Protein AF-A0A2J7Q4J6-F1 (afdb_monomer_lite)

Sequence (227 aa):
MPPKKKGGGGGKGGKKKSEGYVIDGVSTTEMTREQLEVFAHRLREEMEREREERNFFQLERDKLRTFWEITRQQLEENRAELRNKDREIEEAEERHQVEIKVYKQKVKHLLYEHQNNLSELKAESMVSLKMAQDDYNEQEMELLKDKRKLKYQHKEQELAHEDEIRAICMKHSEELNKVRATFEVEAREIEAKYEKRLTTQRNELNLRHRMELTEIEERKNKSRWKT

pLDDT: mean 86.32, std 19.36, range [29.38, 98.5]

Organism: NCBI:txid105785

Radius of gyration: 91.42 Å; chains: 1; bounding box: 173×63×240 Å

Structure (mmCIF, N/CA/C/O backbone):
data_AF-A0A2J7Q4J6-F1
#
_entry.id   AF-A0A2J7Q4J6-F1
#
loop_
_atom_site.group_PDB
_atom_site.id
_atom_site.type_symbol
_atom_site.label_atom_id
_atom_site.label_alt_id
_atom_site.label_comp_id
_atom_site.label_asym_id
_atom_site.label_entity_id
_atom_site.label_seq_id
_atom_site.pdbx_PDB_ins_code
_atom_site.Cartn_x
_atom_site.Cartn_y
_atom_site.Cartn_z
_atom_site.occupancy
_atom_site.B_iso_or_equiv
_atom_site.auth_seq_id
_atom_site.auth_comp_id
_atom_site.auth_asym_id
_atom_site.auth_atom_id
_atom_site.pdbx_PDB_model_num
ATOM 1 N N . MET A 1 1 ? 53.541 36.595 -79.890 1.00 45.78 1 MET A N 1
ATOM 2 C CA . MET A 1 1 ? 54.287 37.754 -80.439 1.00 45.78 1 MET A CA 1
ATOM 3 C C . MET A 1 1 ? 55.089 38.349 -79.294 1.00 45.78 1 MET A C 1
ATOM 5 O O . MET A 1 1 ? 54.478 38.703 -78.298 1.00 45.78 1 MET A O 1
ATOM 9 N N . PRO A 1 2 ? 56.424 38.282 -79.358 1.00 44.34 2 PRO A N 1
ATOM 10 C CA . PRO A 1 2 ? 57.201 39.413 -79.877 1.00 44.34 2 PRO A CA 1
ATOM 11 C C . PRO A 1 2 ? 58.091 39.009 -81.075 1.00 44.34 2 PRO A C 1
ATOM 13 O O . PRO A 1 2 ? 58.728 37.960 -81.021 1.00 44.34 2 PRO A O 1
ATOM 16 N N . PRO A 1 3 ? 58.150 39.800 -82.166 1.00 58.91 3 PRO A N 1
ATOM 17 C CA . PRO A 1 3 ? 59.091 39.578 -83.267 1.00 58.91 3 PRO A CA 1
ATOM 18 C C . PRO A 1 3 ? 60.111 40.725 -83.416 1.00 58.91 3 PRO A C 1
ATOM 20 O O . PRO A 1 3 ? 59.757 41.882 -83.197 1.00 58.91 3 PRO A O 1
ATOM 23 N N . LYS A 1 4 ? 61.335 40.419 -83.891 1.00 43.41 4 LYS A N 1
ATOM 24 C CA . LYS A 1 4 ? 62.013 41.063 -85.055 1.00 43.41 4 LYS A CA 1
ATOM 25 C C . LYS A 1 4 ? 63.548 40.913 -85.063 1.00 43.41 4 LYS A C 1
ATOM 27 O O . LYS A 1 4 ? 64.218 41.443 -84.186 1.00 43.41 4 LYS A O 1
ATOM 32 N N . LYS A 1 5 ? 64.079 40.392 -86.180 1.00 39.47 5 LYS A N 1
ATOM 33 C CA . LYS A 1 5 ? 65.065 40.993 -87.131 1.00 39.47 5 LYS A CA 1
ATOM 34 C C . LYS A 1 5 ? 65.507 39.863 -88.088 1.00 39.47 5 LYS A C 1
ATOM 36 O O . LYS A 1 5 ? 65.883 38.816 -87.594 1.00 39.47 5 LYS A O 1
ATOM 41 N N . LYS A 1 6 ? 65.293 39.863 -89.412 1.00 37.34 6 LYS A N 1
ATOM 42 C CA . LYS A 1 6 ? 65.542 40.780 -90.554 1.00 37.34 6 LYS A CA 1
ATOM 43 C C . LYS A 1 6 ? 66.916 40.547 -91.214 1.00 37.34 6 LYS A C 1
ATOM 45 O O . LYS A 1 6 ? 67.935 40.817 -90.595 1.00 37.34 6 LYS A O 1
ATOM 50 N N . GLY A 1 7 ? 66.872 40.207 -92.509 1.00 30.34 7 GLY A N 1
ATOM 51 C CA . GLY A 1 7 ? 67.969 40.283 -93.491 1.00 30.34 7 GLY A CA 1
ATOM 52 C C . GLY A 1 7 ? 68.533 38.908 -93.859 1.00 30.34 7 GLY A C 1
ATOM 53 O O . GLY A 1 7 ? 68.790 38.116 -92.972 1.00 30.34 7 GLY A O 1
ATOM 54 N N . GLY A 1 8 ? 68.739 38.529 -95.116 1.00 29.66 8 GLY A N 1
ATOM 55 C CA . GLY A 1 8 ? 68.588 39.203 -96.399 1.00 29.66 8 GLY A CA 1
ATOM 56 C C . GLY A 1 8 ? 69.326 38.385 -97.471 1.00 29.66 8 GLY A C 1
ATOM 57 O O . GLY A 1 8 ? 70.261 37.665 -97.146 1.00 29.66 8 GLY A O 1
ATOM 58 N N . GLY A 1 9 ? 68.923 38.550 -98.732 1.00 29.72 9 GLY A N 1
ATOM 59 C CA . GLY A 1 9 ? 69.808 38.410 -99.898 1.00 29.72 9 GLY A CA 1
ATOM 60 C C . GLY A 1 9 ? 69.807 37.058 -100.616 1.00 29.72 9 GLY A C 1
ATOM 61 O O . GLY A 1 9 ? 70.152 36.032 -100.049 1.00 29.72 9 GLY A O 1
ATOM 62 N N . GLY A 1 10 ? 69.412 37.094 -101.892 1.00 29.38 10 GLY A N 1
ATOM 63 C CA . GLY A 1 10 ? 69.280 35.941 -102.781 1.00 29.38 10 GLY A CA 1
ATOM 64 C C . GLY A 1 10 ? 70.553 35.496 -103.506 1.00 29.38 10 GLY A C 1
ATOM 65 O O . GLY A 1 10 ? 71.614 36.096 -103.381 1.00 29.38 10 GLY A O 1
ATOM 66 N N . GLY A 1 11 ? 70.402 34.461 -104.338 1.00 29.66 11 GLY A N 1
ATOM 67 C CA . GLY A 1 11 ? 71.444 34.000 -105.256 1.00 29.66 11 GLY A CA 1
ATOM 68 C C . GLY A 1 11 ? 71.072 32.729 -106.025 1.00 29.66 11 GLY A C 1
ATOM 69 O O . GLY A 1 11 ? 71.108 31.636 -105.484 1.00 29.66 11 GLY A O 1
ATOM 70 N N . LYS A 1 12 ? 70.706 32.930 -107.296 1.00 31.77 12 LYS A N 1
ATOM 71 C CA . LYS A 1 12 ? 70.656 32.028 -108.468 1.00 31.77 12 LYS A CA 1
ATOM 72 C C . LYS A 1 12 ? 71.281 30.615 -108.374 1.00 31.77 12 LYS A C 1
ATOM 74 O O . LYS A 1 12 ? 72.479 30.475 -108.182 1.00 31.77 12 LYS A O 1
ATOM 79 N N . GLY A 1 13 ? 70.492 29.637 -108.839 1.00 32.94 13 GLY A N 1
ATOM 80 C CA . GLY A 1 13 ? 70.820 28.798 -110.006 1.00 32.94 13 GLY A CA 1
ATOM 81 C C . GLY A 1 13 ? 71.852 27.675 -109.842 1.00 32.94 13 GLY A C 1
ATOM 82 O O . GLY A 1 13 ? 73.039 27.889 -110.051 1.00 32.94 13 GLY A O 1
ATOM 83 N N . GLY A 1 14 ? 71.367 26.443 -109.651 1.00 30.34 14 GLY A N 1
ATOM 84 C CA . GLY A 1 14 ? 72.144 25.204 -109.769 1.00 30.34 14 GLY A CA 1
ATOM 85 C C . GLY A 1 14 ? 71.264 24.037 -110.232 1.00 30.34 14 GLY A C 1
ATOM 86 O O . GLY A 1 14 ? 70.123 23.900 -109.811 1.00 30.34 14 GLY A O 1
ATOM 87 N N . LYS A 1 15 ? 71.772 23.244 -111.174 1.00 33.75 15 LYS A N 1
ATOM 88 C CA . LYS A 1 15 ? 71.065 22.282 -112.036 1.00 33.75 15 LYS A CA 1
ATOM 89 C C . LYS A 1 15 ? 70.965 20.892 -111.372 1.00 33.75 15 LYS A C 1
ATOM 91 O O . LYS A 1 15 ? 71.971 20.389 -110.891 1.00 33.75 15 LYS A O 1
ATOM 96 N N . LYS A 1 16 ? 69.760 20.298 -111.408 1.00 44.59 16 LYS A N 1
ATOM 97 C CA . LYS A 1 16 ? 69.358 18.884 -111.176 1.00 44.59 16 LYS A CA 1
ATOM 98 C C . LYS A 1 16 ? 70.413 17.897 -110.624 1.00 44.59 16 LYS A C 1
ATOM 100 O O . LYS A 1 16 ? 71.282 17.442 -111.363 1.00 44.59 16 LYS A O 1
ATOM 105 N N . LYS A 1 17 ? 70.125 17.358 -109.437 1.00 35.88 17 LYS A N 1
ATOM 106 C CA . LYS A 1 17 ? 70.089 15.906 -109.182 1.00 35.88 17 LYS A CA 1
ATOM 107 C C . LYS A 1 17 ? 68.742 15.612 -108.527 1.00 35.88 17 LYS A C 1
ATOM 109 O O . LYS A 1 17 ? 68.322 16.377 -107.667 1.00 35.88 17 LYS A O 1
ATOM 114 N N . SER A 1 18 ? 68.030 14.589 -108.990 1.00 43.44 18 SER A N 1
ATOM 115 C CA . SER A 1 18 ? 66.847 14.087 -108.293 1.00 43.44 18 SER A CA 1
ATOM 116 C C . SER A 1 18 ? 67.303 13.594 -106.923 1.00 43.44 18 SER A C 1
ATOM 118 O O . SER A 1 18 ? 67.913 12.530 -106.832 1.00 43.44 18 SER A O 1
ATOM 120 N N . GLU A 1 19 ? 67.090 14.399 -105.884 1.00 45.28 19 GLU A N 1
ATOM 121 C CA . GLU A 1 19 ? 67.168 13.918 -104.510 1.00 45.28 19 GLU A CA 1
ATOM 122 C C . GLU A 1 19 ? 66.151 12.787 -104.393 1.00 45.28 19 GLU A C 1
ATOM 124 O O . GLU A 1 19 ? 64.957 12.977 -104.628 1.00 45.28 19 GLU A O 1
ATOM 129 N N . GLY A 1 20 ? 66.657 11.582 -104.149 1.00 47.91 20 GLY A N 1
ATOM 130 C CA . GLY A 1 20 ? 65.824 10.429 -103.876 1.00 47.91 20 GLY A CA 1
ATOM 131 C C . GLY A 1 20 ? 64.874 10.744 -102.734 1.00 47.91 20 GLY A C 1
ATOM 132 O O . GLY A 1 20 ? 65.310 11.212 -101.683 1.00 47.91 20 GLY A O 1
ATOM 133 N N . TYR A 1 2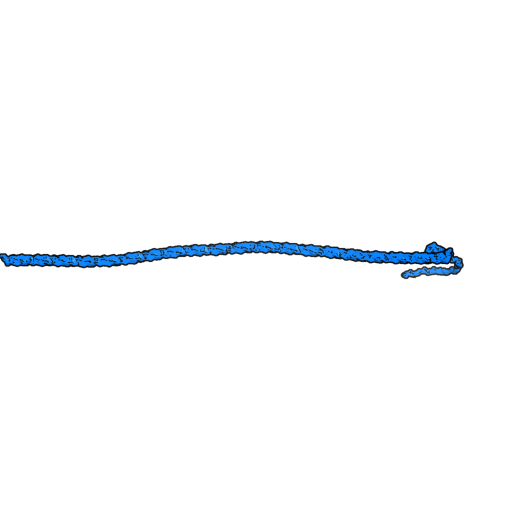1 ? 63.581 10.501 -102.931 1.00 56.22 21 TYR A N 1
ATOM 134 C CA . TYR A 1 21 ? 62.617 10.625 -101.848 1.00 56.22 21 TYR A CA 1
ATOM 135 C C . TYR A 1 21 ? 62.875 9.475 -100.871 1.00 56.22 21 TYR A C 1
ATOM 137 O O . TYR A 1 21 ? 62.572 8.320 -101.163 1.00 56.22 21 TYR A O 1
ATOM 145 N N . VAL A 1 22 ? 63.494 9.768 -99.731 1.00 60.25 22 VAL A N 1
ATOM 146 C CA . VAL A 1 22 ? 63.607 8.802 -98.637 1.00 60.25 22 VAL A CA 1
ATOM 147 C C . VAL A 1 22 ? 62.311 8.877 -97.843 1.00 60.25 22 VAL A C 1
ATOM 149 O O . VAL A 1 22 ? 62.026 9.898 -97.219 1.00 60.25 22 VAL A O 1
ATOM 152 N N . ILE A 1 23 ? 61.509 7.818 -97.904 1.00 62.31 23 ILE A N 1
ATOM 153 C CA . ILE A 1 23 ? 60.263 7.695 -97.144 1.00 62.31 23 ILE A CA 1
ATOM 154 C C . ILE A 1 23 ? 60.494 6.577 -96.131 1.00 62.31 23 ILE A C 1
ATOM 156 O O . ILE A 1 23 ? 60.860 5.471 -96.516 1.00 62.31 23 ILE A O 1
ATOM 160 N N . ASP A 1 24 ? 60.359 6.904 -94.846 1.00 60.19 24 ASP A N 1
ATOM 161 C CA . ASP A 1 24 ? 60.588 5.993 -93.715 1.00 60.19 24 ASP A CA 1
ATOM 162 C C . ASP A 1 24 ? 61.948 5.253 -93.750 1.00 60.19 24 ASP A C 1
ATOM 164 O O . ASP A 1 24 ? 62.053 4.041 -93.604 1.00 60.19 24 ASP A O 1
ATOM 168 N N . GLY A 1 25 ? 63.029 5.992 -94.032 1.00 64.25 25 GLY A N 1
ATOM 169 C CA . GLY A 1 25 ? 64.395 5.448 -94.056 1.00 64.25 25 GLY A CA 1
ATOM 170 C C . GLY A 1 25 ? 64.769 4.623 -95.299 1.00 64.25 25 GLY A C 1
ATOM 171 O O . GLY A 1 25 ? 65.927 4.221 -95.413 1.00 64.25 25 GLY A O 1
ATOM 172 N N . VAL A 1 26 ? 63.854 4.419 -96.259 1.00 65.81 26 VAL A N 1
ATOM 173 C CA . VAL A 1 26 ? 64.093 3.670 -97.511 1.00 65.81 26 VAL A CA 1
ATOM 174 C C . VAL A 1 26 ? 64.213 4.616 -98.717 1.00 65.81 26 VAL A C 1
ATOM 176 O O . VAL A 1 26 ? 63.362 5.477 -98.934 1.00 65.81 26 VAL A O 1
ATOM 179 N N . SER A 1 27 ? 65.274 4.461 -99.524 1.00 63.69 27 SER A N 1
ATOM 180 C CA . SER A 1 27 ? 65.506 5.238 -100.758 1.00 63.69 27 SER A CA 1
ATOM 181 C C . SER A 1 27 ? 64.606 4.743 -101.896 1.00 63.69 27 SER A C 1
ATOM 183 O O . SER A 1 27 ? 64.804 3.651 -102.422 1.00 63.69 27 SER A O 1
ATOM 185 N N . THR A 1 28 ? 63.634 5.555 -102.319 1.00 61.75 28 THR A N 1
ATOM 186 C CA . THR A 1 28 ? 62.680 5.191 -103.393 1.00 61.75 28 THR A CA 1
ATOM 187 C C . THR A 1 28 ? 63.249 5.327 -104.811 1.00 61.75 28 THR A C 1
ATOM 189 O O . THR A 1 28 ? 62.597 4.966 -105.787 1.00 61.75 28 THR A O 1
ATOM 192 N N . THR A 1 29 ? 64.477 5.834 -104.944 1.00 60.28 29 THR A N 1
ATOM 193 C CA . THR A 1 29 ? 65.112 6.190 -106.227 1.00 60.28 29 THR A CA 1
ATOM 194 C C . THR A 1 29 ? 65.509 4.994 -107.100 1.00 60.28 29 THR A C 1
ATOM 196 O O . THR A 1 29 ? 65.692 5.168 -108.301 1.00 60.28 29 THR A O 1
ATOM 199 N N . GLU A 1 30 ? 65.644 3.800 -106.514 1.00 59.72 30 GLU A N 1
ATOM 200 C CA . GLU A 1 30 ? 66.099 2.566 -107.188 1.00 59.72 30 GLU A CA 1
ATOM 201 C C . GLU A 1 30 ? 64.987 1.510 -107.329 1.00 59.72 30 GLU A C 1
ATOM 203 O O . GLU A 1 30 ? 65.210 0.435 -107.885 1.00 59.72 30 GLU A O 1
ATOM 208 N N . MET A 1 31 ? 63.779 1.802 -106.838 1.00 64.00 31 MET A N 1
ATOM 209 C CA . MET A 1 31 ? 62.660 0.862 -106.863 1.00 64.00 31 MET A CA 1
ATOM 210 C C . MET A 1 31 ? 61.912 0.906 -108.200 1.00 64.00 31 MET A C 1
ATOM 212 O O . MET A 1 31 ? 61.607 1.969 -108.742 1.00 64.00 31 MET A O 1
ATOM 216 N N . THR A 1 32 ? 61.568 -0.271 -108.722 1.00 73.06 32 THR A N 1
ATOM 217 C CA . THR A 1 32 ? 60.666 -0.405 -109.877 1.00 73.06 32 THR A CA 1
ATOM 218 C C . THR A 1 32 ? 59.234 -0.006 -109.503 1.00 73.06 32 THR A C 1
ATOM 220 O O . THR A 1 32 ? 58.864 -0.003 -108.329 1.00 73.06 32 THR A O 1
ATOM 223 N N . ARG A 1 33 ? 58.396 0.330 -110.493 1.00 73.56 33 ARG A N 1
ATOM 224 C CA . ARG A 1 33 ? 57.000 0.756 -110.267 1.00 73.56 33 ARG A CA 1
ATOM 225 C C . ARG A 1 33 ? 56.218 -0.216 -109.372 1.00 73.56 33 ARG A C 1
ATOM 227 O O . ARG A 1 33 ? 55.547 0.227 -108.449 1.00 73.56 33 ARG A O 1
ATOM 234 N N . GLU A 1 34 ? 56.350 -1.517 -109.613 1.00 76.12 34 GLU A N 1
ATOM 235 C CA . GLU A 1 34 ? 55.688 -2.566 -108.825 1.00 76.12 34 GLU A CA 1
ATOM 236 C C . GLU A 1 34 ? 56.199 -2.600 -107.373 1.00 76.12 34 GLU A C 1
ATOM 238 O O . GLU A 1 34 ? 55.420 -2.737 -106.435 1.00 76.12 34 GLU A O 1
ATOM 243 N N . GLN A 1 35 ? 57.502 -2.389 -107.158 1.00 76.69 35 GLN A N 1
ATOM 244 C CA . GLN A 1 35 ? 58.095 -2.314 -105.818 1.00 76.69 35 GLN A CA 1
ATOM 245 C C . GLN A 1 35 ? 57.646 -1.063 -105.048 1.00 76.69 35 GLN A C 1
ATOM 247 O O . GLN A 1 35 ? 57.432 -1.140 -103.838 1.00 76.69 35 GLN A O 1
ATOM 252 N N . LEU A 1 36 ? 57.451 0.068 -105.735 1.00 79.44 36 LEU A N 1
ATOM 253 C CA . LEU A 1 36 ? 56.874 1.279 -105.144 1.00 79.44 36 LEU A CA 1
ATOM 254 C C . LEU A 1 36 ? 55.389 1.100 -104.797 1.00 79.44 36 LEU A C 1
ATOM 256 O O . LEU A 1 36 ? 54.951 1.593 -103.760 1.00 79.44 36 LEU A O 1
ATOM 260 N N . GLU A 1 37 ? 54.622 0.383 -105.623 1.00 81.00 37 GLU A N 1
ATOM 261 C CA . GLU A 1 37 ? 53.214 0.057 -105.351 1.00 81.00 37 GLU A CA 1
ATOM 262 C C . GLU A 1 37 ? 53.078 -0.848 -104.110 1.00 81.00 37 GLU A C 1
ATOM 264 O O . GLU A 1 37 ? 52.263 -0.563 -103.229 1.00 81.00 37 GLU A O 1
ATOM 269 N N . VAL A 1 38 ? 53.934 -1.868 -103.968 1.00 83.94 38 VAL A N 1
ATOM 270 C CA . VAL A 1 38 ? 53.985 -2.734 -102.771 1.00 83.94 38 VAL A CA 1
ATOM 271 C C . VAL A 1 38 ? 54.429 -1.959 -101.526 1.00 83.94 38 VAL A C 1
ATOM 273 O O . VAL A 1 38 ? 53.827 -2.104 -100.462 1.00 83.94 38 VAL A O 1
ATOM 276 N N . PHE A 1 39 ? 55.446 -1.099 -101.639 1.00 80.75 39 PHE A N 1
ATOM 277 C CA . PHE A 1 39 ? 55.908 -0.263 -100.527 1.00 80.75 39 PHE A CA 1
ATOM 278 C C . PHE A 1 39 ? 54.830 0.735 -100.071 1.00 80.75 39 PHE A C 1
ATOM 280 O O . PHE A 1 39 ? 54.599 0.897 -98.874 1.00 80.75 39 PHE A O 1
ATOM 287 N N . ALA A 1 40 ? 54.097 1.340 -101.011 1.00 82.50 40 ALA A N 1
ATOM 288 C CA . ALA A 1 40 ? 52.965 2.211 -100.706 1.00 82.50 40 ALA A CA 1
ATOM 289 C C . ALA A 1 40 ? 51.797 1.459 -100.043 1.00 82.50 40 ALA A C 1
ATOM 291 O O . ALA A 1 40 ? 51.121 2.026 -99.182 1.00 82.50 40 ALA A O 1
ATOM 292 N N . HIS A 1 41 ? 51.555 0.198 -100.419 1.00 85.75 41 HIS A N 1
ATOM 293 C CA . HIS A 1 41 ? 50.560 -0.653 -99.762 1.00 85.75 41 HIS A CA 1
ATOM 294 C C . HIS A 1 41 ? 50.970 -0.980 -98.323 1.00 85.75 41 HIS A C 1
ATOM 296 O O . HIS A 1 41 ? 50.178 -0.789 -97.405 1.00 85.75 41 HIS A O 1
ATOM 302 N N . ARG A 1 42 ? 52.231 -1.372 -98.108 1.00 87.19 42 ARG A N 1
ATOM 303 C CA . ARG A 1 42 ? 52.778 -1.657 -96.775 1.00 87.19 42 ARG A CA 1
ATOM 304 C C . ARG A 1 42 ? 52.704 -0.446 -95.843 1.00 87.19 42 ARG A C 1
ATOM 306 O O . ARG A 1 42 ? 52.228 -0.577 -94.722 1.00 87.19 42 ARG A O 1
ATOM 313 N N . LEU A 1 43 ? 53.116 0.735 -96.311 1.00 85.50 43 LEU A N 1
ATOM 314 C CA . LEU A 1 43 ? 53.010 1.967 -95.522 1.00 85.50 43 LEU A CA 1
ATOM 315 C C . LEU A 1 43 ? 51.555 2.309 -95.188 1.00 85.50 43 LEU A C 1
ATOM 317 O O . LEU A 1 43 ? 51.270 2.828 -94.114 1.00 85.50 43 LEU A O 1
ATOM 321 N N . ARG A 1 44 ? 50.614 2.019 -96.094 1.00 88.25 44 ARG A N 1
ATOM 322 C CA . ARG A 1 44 ? 49.185 2.210 -95.830 1.00 88.25 44 ARG A CA 1
ATOM 323 C C . ARG A 1 44 ? 48.683 1.254 -94.749 1.00 88.25 44 ARG A C 1
ATOM 325 O O . ARG A 1 44 ? 47.994 1.711 -93.845 1.00 88.25 44 ARG A O 1
ATOM 332 N N . GLU A 1 45 ? 49.056 -0.020 -94.819 1.00 88.88 45 GLU A N 1
ATOM 333 C CA . GLU A 1 45 ? 48.726 -1.021 -93.796 1.00 88.88 45 GLU A CA 1
ATOM 334 C C . GLU A 1 45 ? 49.335 -0.676 -92.432 1.00 88.88 45 GLU A C 1
ATOM 336 O O . GLU A 1 45 ? 48.667 -0.804 -91.411 1.00 88.88 45 GLU A O 1
ATOM 341 N N . GLU A 1 46 ? 50.587 -0.214 -92.393 1.00 87.81 46 GLU A N 1
ATOM 342 C CA . GLU A 1 46 ? 51.242 0.235 -91.158 1.00 87.81 46 GLU A CA 1
ATOM 343 C C . GLU A 1 46 ? 50.538 1.475 -90.582 1.00 87.81 46 GLU A C 1
ATOM 345 O O . GLU A 1 46 ? 50.215 1.503 -89.396 1.00 87.81 46 GLU A O 1
ATOM 350 N N . MET A 1 47 ? 50.178 2.447 -91.425 1.00 90.25 47 MET A N 1
ATOM 351 C CA . MET A 1 47 ? 49.388 3.614 -91.017 1.00 90.25 47 MET A CA 1
ATOM 352 C C . MET A 1 47 ? 47.990 3.251 -90.499 1.00 90.25 47 MET A C 1
ATOM 354 O O . MET A 1 47 ? 47.477 3.921 -89.598 1.00 90.25 47 MET A O 1
ATOM 358 N N . GLU A 1 48 ? 47.347 2.238 -91.080 1.00 92.44 48 GLU A N 1
ATOM 359 C CA . GLU A 1 48 ? 46.032 1.749 -90.661 1.00 92.44 48 GLU A CA 1
ATOM 360 C C . GLU A 1 48 ? 46.127 0.987 -89.333 1.00 92.44 48 GLU A C 1
ATOM 362 O O . GLU A 1 48 ? 45.398 1.318 -88.398 1.00 92.44 48 GLU A O 1
ATOM 367 N N . ARG A 1 49 ? 47.127 0.111 -89.177 1.00 93.88 49 ARG A N 1
ATOM 368 C CA . ARG A 1 49 ? 47.434 -0.569 -87.909 1.00 93.88 49 ARG A CA 1
ATOM 369 C C . ARG A 1 49 ? 47.708 0.424 -86.783 1.00 93.88 49 ARG A C 1
ATOM 371 O O . ARG A 1 49 ? 47.109 0.327 -85.718 1.00 93.88 49 ARG A O 1
ATOM 378 N N . GLU A 1 50 ? 48.539 1.438 -87.015 1.00 91.56 50 GLU A N 1
ATOM 379 C CA . GLU A 1 50 ? 48.785 2.468 -86.002 1.00 91.56 50 GLU A CA 1
ATOM 380 C C . GLU A 1 50 ? 47.518 3.267 -85.647 1.00 91.56 50 GLU A C 1
ATOM 382 O O . GLU A 1 50 ? 47.375 3.760 -84.525 1.00 91.56 50 GLU A O 1
ATOM 387 N N . ARG A 1 51 ? 46.595 3.472 -86.599 1.00 92.94 51 ARG A N 1
ATOM 388 C CA . ARG A 1 51 ? 45.299 4.113 -86.312 1.00 92.94 51 ARG A CA 1
ATOM 389 C C . ARG A 1 51 ? 44.435 3.224 -85.426 1.00 92.94 51 ARG A C 1
ATOM 391 O O . ARG A 1 51 ? 43.845 3.749 -84.482 1.00 92.94 51 ARG A O 1
ATOM 398 N N . GLU A 1 52 ? 44.376 1.929 -85.709 1.00 93.31 52 GLU A N 1
ATOM 399 C CA . GLU A 1 52 ? 43.659 0.945 -84.895 1.00 93.31 52 GLU A CA 1
ATOM 400 C C . GLU A 1 52 ? 44.247 0.851 -83.485 1.00 93.31 52 GLU A C 1
ATOM 402 O O . GLU A 1 52 ? 43.503 0.933 -82.510 1.00 93.31 52 GLU A O 1
ATOM 407 N N . GLU A 1 53 ? 45.574 0.795 -83.355 1.00 92.75 53 GLU A N 1
ATOM 408 C CA . GLU A 1 53 ? 46.266 0.781 -82.063 1.00 92.75 53 GLU A CA 1
ATOM 409 C C . GLU A 1 53 ? 45.998 2.062 -81.264 1.00 92.75 53 GLU A C 1
ATOM 411 O O . GLU A 1 53 ? 45.630 1.998 -80.089 1.00 92.75 53 GLU A O 1
ATOM 416 N N . ARG A 1 54 ? 46.095 3.244 -81.891 1.00 94.12 54 ARG A N 1
ATOM 417 C CA . ARG A 1 54 ? 45.742 4.515 -81.232 1.00 94.12 54 ARG A CA 1
ATOM 418 C C . ARG A 1 54 ? 44.288 4.532 -80.763 1.00 94.12 54 ARG A C 1
ATOM 420 O O . ARG A 1 54 ? 44.022 5.001 -79.657 1.00 94.12 54 ARG A O 1
ATOM 427 N N . ASN A 1 55 ? 43.361 4.031 -81.581 1.00 94.81 55 ASN A N 1
ATOM 428 C CA . ASN A 1 55 ? 41.950 3.930 -81.213 1.00 94.81 55 ASN A CA 1
ATOM 429 C C . ASN A 1 55 ? 41.759 2.976 -80.023 1.00 94.81 55 ASN A C 1
ATOM 431 O O . ASN A 1 55 ? 41.118 3.343 -79.038 1.00 94.81 55 ASN A O 1
ATOM 435 N N . PHE A 1 56 ? 42.394 1.804 -80.064 1.00 96.25 56 PHE A N 1
ATOM 436 C CA . PHE A 1 56 ? 42.363 0.825 -78.985 1.00 96.25 56 PHE A CA 1
ATOM 437 C C . PHE A 1 56 ? 42.863 1.420 -77.662 1.00 96.25 56 PHE A C 1
ATOM 439 O O . PHE A 1 56 ? 42.145 1.389 -76.663 1.00 96.25 56 PHE A O 1
ATOM 446 N N . PHE A 1 57 ? 44.043 2.049 -77.654 1.00 94.69 57 PHE A N 1
ATOM 447 C CA . PHE A 1 57 ? 44.582 2.681 -76.445 1.00 94.69 57 PHE A CA 1
ATOM 448 C C . PHE A 1 57 ? 43.734 3.861 -75.960 1.00 94.69 57 PHE A C 1
ATOM 450 O O . PHE A 1 57 ? 43.663 4.110 -74.756 1.00 94.69 57 PHE A O 1
ATOM 457 N N . GLN A 1 58 ? 43.068 4.581 -76.866 1.00 94.94 58 GLN A N 1
ATOM 458 C CA . GLN A 1 58 ? 42.125 5.628 -76.492 1.00 94.94 58 GLN A CA 1
ATOM 459 C C . GLN A 1 58 ? 40.898 5.052 -75.775 1.00 94.94 58 GLN A C 1
ATOM 461 O O . GLN A 1 58 ? 40.549 5.546 -74.703 1.00 94.94 58 GLN A O 1
ATOM 466 N N . LEU A 1 59 ? 40.294 3.986 -76.308 1.00 96.19 59 LEU A N 1
ATOM 467 C CA . LEU A 1 59 ? 39.173 3.301 -75.661 1.00 96.19 59 LEU A CA 1
ATOM 468 C C . LEU A 1 59 ? 39.573 2.719 -74.303 1.00 96.19 59 LEU A C 1
ATOM 470 O O . LEU A 1 59 ? 38.830 2.876 -73.338 1.00 96.19 59 LEU A O 1
ATOM 474 N N . GLU A 1 60 ? 40.744 2.090 -74.196 1.00 96.88 60 GLU A N 1
ATOM 475 C CA . GLU A 1 60 ? 41.243 1.560 -72.922 1.00 96.88 60 GLU A CA 1
ATOM 476 C C . GLU A 1 60 ? 41.498 2.668 -71.894 1.00 96.88 60 GLU A C 1
ATOM 478 O O . GLU A 1 60 ? 41.096 2.546 -70.737 1.00 96.88 60 GLU A O 1
ATOM 483 N N . ARG A 1 61 ? 42.085 3.798 -72.307 1.00 96.50 61 ARG A N 1
ATOM 484 C CA . ARG A 1 61 ? 42.265 4.9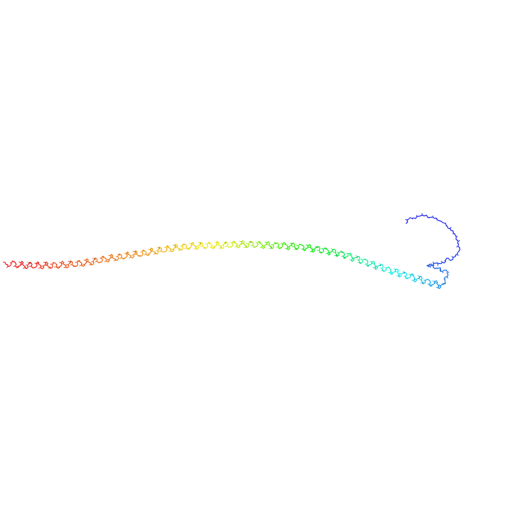61 -71.429 1.00 96.50 61 ARG A CA 1
ATOM 485 C C . ARG A 1 61 ? 40.926 5.512 -70.945 1.00 96.50 61 ARG A C 1
ATOM 487 O O . ARG A 1 61 ? 40.789 5.818 -69.762 1.00 96.50 61 ARG A O 1
ATOM 494 N N . ASP A 1 62 ? 39.953 5.650 -71.840 1.00 96.81 62 ASP A N 1
ATOM 495 C CA . ASP A 1 62 ? 38.644 6.199 -71.496 1.00 96.81 62 ASP A CA 1
ATOM 496 C C . ASP A 1 62 ? 37.877 5.226 -70.573 1.00 96.81 62 ASP A C 1
ATOM 498 O O . ASP A 1 62 ? 37.308 5.661 -69.571 1.00 96.81 62 ASP A O 1
ATOM 502 N N . LYS A 1 63 ? 37.974 3.905 -70.795 1.00 97.19 63 LYS A N 1
ATOM 503 C CA . LYS A 1 63 ? 37.473 2.876 -69.862 1.00 97.19 63 LYS A CA 1
ATOM 504 C C . LYS A 1 63 ? 38.128 2.987 -68.486 1.00 97.19 63 LYS A C 1
ATOM 506 O O . LYS A 1 63 ? 37.419 3.073 -67.485 1.00 97.19 63 LYS A O 1
ATOM 511 N N . LEU A 1 64 ? 39.460 3.030 -68.416 1.00 97.19 64 LEU A N 1
ATOM 512 C CA . LEU A 1 64 ? 40.186 3.179 -67.149 1.00 97.19 64 LEU A CA 1
ATOM 513 C C . LEU A 1 64 ? 39.769 4.450 -66.411 1.00 97.19 64 LEU A C 1
ATOM 515 O O . LEU A 1 64 ? 39.584 4.423 -65.195 1.00 97.19 64 LEU A O 1
ATOM 519 N N . ARG A 1 65 ? 39.557 5.547 -67.143 1.00 96.75 65 ARG A N 1
ATOM 520 C CA . ARG A 1 65 ? 39.050 6.790 -66.571 1.00 96.75 65 ARG A CA 1
ATOM 521 C C . ARG A 1 65 ? 37.648 6.613 -65.985 1.00 96.75 65 ARG A C 1
ATOM 523 O O . ARG A 1 65 ? 37.440 7.021 -64.847 1.00 96.75 65 ARG A O 1
ATOM 530 N N . THR A 1 66 ? 36.718 5.974 -66.699 1.00 97.44 66 THR A N 1
ATOM 531 C CA . THR A 1 66 ? 35.368 5.713 -66.163 1.00 97.44 66 THR A CA 1
ATOM 532 C C . THR A 1 66 ? 35.398 4.824 -64.920 1.00 97.44 66 THR A C 1
ATOM 534 O O . THR A 1 66 ? 34.745 5.145 -63.931 1.00 97.44 66 THR A O 1
ATOM 537 N N . PHE A 1 67 ? 36.207 3.759 -64.911 1.00 97.81 67 PHE A N 1
ATOM 538 C CA . PHE A 1 67 ? 36.375 2.917 -63.725 1.00 97.81 67 PHE A CA 1
ATOM 539 C C . PHE A 1 67 ? 36.950 3.699 -62.549 1.00 97.81 67 PHE A C 1
ATOM 541 O O . PHE A 1 67 ? 36.490 3.537 -61.419 1.00 97.81 67 PHE A O 1
ATOM 548 N N . TRP A 1 68 ? 37.932 4.564 -62.797 1.00 97.81 68 TRP A N 1
ATOM 549 C CA . TRP A 1 68 ? 38.499 5.413 -61.758 1.00 97.81 68 TRP A CA 1
ATOM 550 C C . TRP A 1 68 ? 37.469 6.399 -61.192 1.00 97.81 68 TRP A C 1
ATOM 552 O O . TRP A 1 68 ? 37.367 6.536 -59.976 1.00 97.81 68 TRP A O 1
ATOM 562 N N . GLU A 1 69 ? 36.668 7.045 -62.043 1.00 97.75 69 GLU A N 1
ATOM 563 C CA . GLU A 1 69 ? 35.609 7.965 -61.605 1.00 97.75 69 GLU A CA 1
ATOM 564 C C . GLU A 1 69 ? 34.542 7.230 -60.772 1.00 97.75 69 GLU A C 1
ATOM 566 O O . GLU A 1 69 ? 34.220 7.679 -59.671 1.00 97.75 69 GLU A O 1
ATOM 571 N N . ILE A 1 70 ? 34.079 6.056 -61.225 1.00 98.06 70 ILE A N 1
ATOM 572 C CA . ILE A 1 70 ? 33.102 5.224 -60.500 1.00 98.06 70 ILE A CA 1
ATOM 573 C C . ILE A 1 70 ? 33.658 4.770 -59.147 1.00 98.06 70 ILE A C 1
ATOM 575 O O . ILE A 1 70 ? 33.013 4.953 -58.119 1.00 98.06 70 ILE A O 1
ATOM 579 N N . THR A 1 71 ? 34.857 4.184 -59.123 1.00 97.81 71 THR A N 1
ATOM 580 C CA . THR A 1 71 ? 35.449 3.656 -57.879 1.00 97.81 71 THR A CA 1
ATOM 581 C C . THR A 1 71 ? 35.765 4.763 -56.881 1.00 97.81 71 THR A C 1
ATOM 583 O O . THR A 1 71 ? 35.600 4.574 -55.675 1.00 97.81 71 THR A O 1
ATOM 586 N N . ARG A 1 72 ? 36.163 5.946 -57.360 1.00 98.12 72 ARG A N 1
ATOM 587 C CA . ARG A 1 72 ? 36.323 7.129 -56.516 1.00 98.12 72 ARG A CA 1
ATOM 588 C C . ARG A 1 72 ? 34.990 7.576 -55.919 1.00 98.12 72 ARG A C 1
ATOM 590 O O . ARG A 1 72 ? 34.942 7.812 -54.715 1.00 98.12 72 ARG A O 1
ATOM 597 N N . GLN A 1 73 ? 33.933 7.671 -56.726 1.00 98.25 73 GLN A N 1
ATOM 598 C CA . GLN A 1 73 ? 32.603 8.040 -56.240 1.00 98.25 73 GLN A CA 1
ATOM 599 C C . GLN A 1 73 ? 32.098 7.033 -55.199 1.00 98.25 73 GLN A C 1
ATOM 601 O O . GLN A 1 73 ? 31.703 7.434 -54.110 1.00 98.25 73 GLN A O 1
ATOM 606 N N . GLN A 1 74 ? 32.214 5.732 -55.475 1.00 98.00 74 GLN A N 1
ATOM 607 C CA . GLN A 1 74 ? 31.846 4.670 -54.533 1.00 98.00 74 GLN A CA 1
ATOM 608 C C . GLN A 1 74 ? 32.627 4.764 -53.217 1.00 98.00 74 GLN A C 1
ATOM 610 O O . GLN A 1 74 ? 32.079 4.535 -52.142 1.00 98.00 74 GLN A O 1
ATOM 615 N N . LEU A 1 75 ? 33.916 5.111 -53.267 1.00 97.94 75 LEU A N 1
ATOM 616 C CA . LEU A 1 75 ? 34.710 5.327 -52.059 1.00 97.94 75 LEU A CA 1
ATOM 617 C C . LEU A 1 75 ? 34.212 6.539 -51.257 1.00 97.94 75 LEU A C 1
ATOM 619 O O . LEU A 1 75 ? 34.179 6.484 -50.028 1.00 97.94 75 LEU A O 1
ATOM 623 N N . GLU A 1 76 ? 33.857 7.633 -51.929 1.00 97.81 76 GLU A N 1
ATOM 624 C CA . GLU A 1 76 ? 33.306 8.834 -51.291 1.00 97.81 76 GLU A CA 1
ATOM 625 C C . GLU A 1 76 ? 31.925 8.556 -50.666 1.00 97.81 76 GLU A C 1
ATOM 627 O O . GLU A 1 76 ? 31.698 8.945 -49.517 1.00 97.81 76 GLU A O 1
ATOM 632 N N . GLU A 1 77 ? 31.060 7.810 -51.358 1.00 97.88 77 GLU A N 1
ATOM 633 C CA . GLU A 1 77 ? 29.753 7.344 -50.871 1.00 97.88 77 GLU A CA 1
ATOM 634 C C . GLU A 1 77 ? 29.905 6.432 -49.647 1.00 97.88 77 GLU A C 1
ATOM 636 O O . GLU A 1 77 ? 29.385 6.757 -48.582 1.00 97.88 77 GLU A O 1
ATOM 641 N N . ASN A 1 78 ? 30.723 5.378 -49.729 1.00 97.94 78 ASN A N 1
ATOM 642 C CA . ASN A 1 78 ? 30.971 4.466 -48.605 1.00 97.94 78 ASN A CA 1
ATOM 643 C C . ASN A 1 78 ? 31.544 5.195 -47.375 1.00 97.94 78 ASN A C 1
ATOM 645 O O . ASN A 1 78 ? 31.208 4.879 -46.235 1.00 97.94 78 ASN A O 1
ATOM 649 N N . ARG A 1 79 ? 32.405 6.204 -47.575 1.00 97.88 79 ARG A N 1
ATOM 650 C CA . ARG A 1 79 ? 32.921 7.044 -46.477 1.00 97.88 79 ARG A CA 1
ATOM 651 C C . ARG A 1 79 ? 31.850 7.952 -45.876 1.00 97.88 79 ARG A C 1
ATOM 653 O O . ARG A 1 79 ? 31.938 8.299 -44.697 1.00 97.88 79 ARG A O 1
ATOM 660 N N . ALA A 1 80 ? 30.891 8.417 -46.671 1.00 97.88 80 ALA A N 1
ATOM 661 C CA . ALA A 1 80 ? 29.751 9.172 -46.165 1.00 97.88 80 ALA A CA 1
ATOM 662 C C . ALA A 1 80 ? 28.801 8.259 -45.376 1.00 97.88 80 ALA A C 1
ATOM 664 O O . ALA A 1 80 ? 28.410 8.616 -44.268 1.00 97.88 80 ALA A O 1
ATOM 665 N N . GLU A 1 81 ? 28.516 7.063 -45.891 1.00 97.69 81 GLU A N 1
ATOM 666 C CA . GLU A 1 81 ? 27.709 6.052 -45.206 1.00 97.69 81 GLU A CA 1
ATOM 667 C C . GLU A 1 81 ? 28.321 5.633 -43.871 1.00 97.69 81 GLU A C 1
ATOM 669 O O . GLU A 1 81 ? 27.608 5.608 -42.872 1.00 97.69 81 GLU A O 1
ATOM 674 N N . LEU A 1 82 ? 29.635 5.388 -43.820 1.00 97.75 82 LEU A N 1
ATOM 675 C CA . LEU A 1 82 ? 30.327 5.044 -42.576 1.00 97.75 82 LEU A CA 1
ATOM 676 C C . LEU A 1 82 ? 30.133 6.131 -41.508 1.00 97.75 82 LEU A C 1
ATOM 678 O O . LEU A 1 82 ? 29.719 5.833 -40.396 1.00 97.75 82 LEU A O 1
ATOM 682 N N . ARG A 1 83 ? 30.323 7.406 -41.874 1.00 97.62 83 ARG A N 1
ATOM 683 C CA . ARG A 1 83 ? 30.114 8.538 -40.953 1.00 97.62 83 ARG A CA 1
ATOM 684 C C . ARG A 1 83 ? 28.665 8.665 -40.489 1.00 97.62 83 ARG A C 1
ATOM 686 O O . ARG A 1 83 ? 28.424 9.023 -39.341 1.00 97.62 83 ARG A O 1
ATOM 693 N N . ASN A 1 84 ? 27.703 8.386 -41.3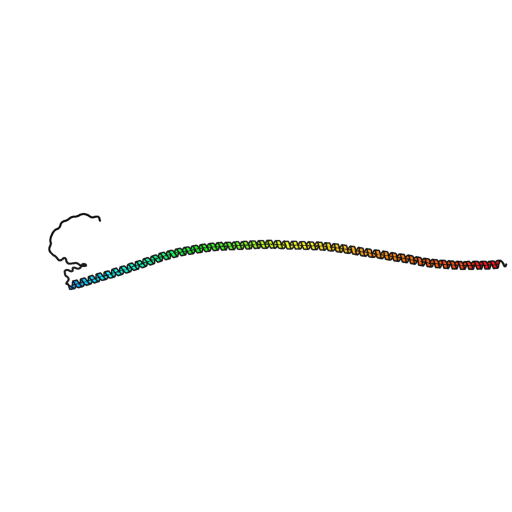67 1.00 98.00 84 ASN A N 1
ATOM 694 C CA . ASN A 1 84 ? 26.293 8.371 -40.983 1.00 98.00 84 ASN A CA 1
ATOM 695 C C . ASN A 1 84 ? 26.001 7.225 -40.010 1.00 98.00 84 ASN A C 1
ATOM 697 O O . ASN A 1 84 ? 25.276 7.430 -39.044 1.00 98.00 84 ASN A O 1
ATOM 701 N N . LYS A 1 85 ? 26.595 6.045 -40.223 1.00 98.06 85 LYS A N 1
ATOM 702 C CA . LYS A 1 85 ? 26.455 4.899 -39.317 1.00 98.06 85 LYS A CA 1
ATOM 703 C C . LYS A 1 85 ? 27.084 5.160 -37.954 1.00 98.06 85 LYS A C 1
ATOM 705 O O . LYS A 1 85 ? 26.444 4.862 -36.953 1.00 98.06 85 LYS A O 1
ATOM 710 N N . ASP A 1 86 ? 28.264 5.772 -37.909 1.00 97.50 86 ASP A N 1
ATOM 711 C CA . ASP A 1 86 ? 28.900 6.179 -36.651 1.00 97.50 86 ASP A CA 1
ATOM 712 C C . ASP A 1 86 ? 27.991 7.140 -35.870 1.00 97.50 86 ASP A C 1
ATOM 714 O O . ASP A 1 86 ? 27.734 6.939 -34.685 1.00 97.50 86 ASP A O 1
ATOM 718 N N . ARG A 1 87 ? 27.393 8.121 -36.559 1.00 98.00 87 ARG A N 1
ATOM 719 C CA . ARG A 1 87 ? 26.425 9.041 -35.951 1.00 98.00 87 ARG A CA 1
ATOM 720 C C . ARG A 1 87 ? 25.150 8.339 -35.471 1.00 98.00 87 ARG A C 1
ATOM 722 O O . ARG A 1 87 ? 24.650 8.648 -34.395 1.00 98.00 87 ARG A O 1
ATOM 729 N N . GLU A 1 88 ? 24.606 7.405 -36.249 1.00 97.44 88 GLU A N 1
ATOM 730 C CA . GLU A 1 88 ? 23.434 6.616 -35.841 1.00 97.44 88 GLU A CA 1
ATOM 731 C C . GLU A 1 88 ? 23.713 5.805 -34.566 1.00 97.44 88 GLU A C 1
ATOM 733 O O . GLU A 1 88 ? 22.824 5.683 -33.717 1.00 97.44 88 GLU A O 1
ATOM 738 N N . ILE A 1 89 ? 24.933 5.270 -34.427 1.00 97.50 89 ILE A N 1
ATOM 739 C CA . ILE A 1 89 ? 25.384 4.555 -33.227 1.00 97.50 89 ILE A CA 1
ATOM 740 C C . ILE A 1 89 ? 25.447 5.517 -32.039 1.00 97.50 89 ILE A C 1
ATOM 742 O O . ILE A 1 89 ? 24.830 5.229 -31.016 1.00 97.50 89 ILE A O 1
ATOM 746 N N . GLU A 1 90 ? 26.099 6.673 -32.186 1.00 97.44 90 GLU A N 1
ATOM 747 C CA . GLU A 1 90 ? 26.172 7.694 -31.129 1.00 97.44 90 GLU A CA 1
ATOM 748 C C . GLU A 1 90 ? 24.772 8.124 -30.659 1.00 97.44 90 GLU A C 1
ATOM 750 O O . GLU A 1 90 ? 24.470 8.101 -29.465 1.00 97.44 90 GLU A O 1
ATOM 755 N N . GLU A 1 91 ? 23.863 8.429 -31.587 1.00 97.56 91 GLU A N 1
ATOM 756 C CA . GLU A 1 91 ? 22.491 8.819 -31.249 1.00 97.56 91 GLU A CA 1
ATOM 757 C C . GLU A 1 91 ? 21.712 7.679 -30.565 1.00 97.56 91 GLU A C 1
ATOM 759 O O . GLU A 1 91 ? 20.872 7.924 -29.693 1.00 97.56 91 GLU A O 1
ATOM 764 N N . ALA A 1 92 ? 21.954 6.420 -30.945 1.00 97.75 92 ALA A N 1
ATOM 765 C CA . ALA A 1 92 ? 21.344 5.266 -30.286 1.00 97.75 92 ALA A CA 1
ATOM 766 C C . ALA A 1 92 ? 21.874 5.075 -28.859 1.00 97.75 92 ALA A C 1
ATOM 768 O O . ALA A 1 92 ? 21.084 4.804 -27.950 1.00 97.75 92 ALA A O 1
ATOM 769 N N . GLU A 1 93 ? 23.176 5.261 -28.647 1.00 97.12 93 GLU A N 1
ATOM 770 C CA . GLU A 1 93 ? 23.797 5.219 -27.325 1.00 97.12 93 GLU A CA 1
ATOM 771 C C . GLU A 1 93 ? 23.269 6.339 -26.423 1.00 97.12 93 GLU A C 1
ATOM 773 O O . GLU A 1 93 ? 22.890 6.076 -25.279 1.00 97.12 93 GLU A O 1
ATOM 778 N N . GLU A 1 94 ? 23.157 7.569 -26.931 1.00 97.56 94 GLU A N 1
ATOM 779 C CA . GLU A 1 94 ? 22.580 8.697 -26.192 1.00 97.56 94 GLU A CA 1
ATOM 780 C C . GLU A 1 94 ? 21.127 8.429 -25.784 1.00 97.56 94 GLU A C 1
ATOM 782 O O . GLU A 1 94 ? 20.765 8.609 -24.613 1.00 97.56 94 GLU A O 1
ATOM 787 N N . ARG A 1 95 ? 20.295 7.936 -26.715 1.00 98.12 95 ARG A N 1
ATOM 788 C CA . ARG A 1 95 ? 18.909 7.535 -26.416 1.00 98.12 95 ARG A CA 1
ATOM 789 C C . ARG A 1 95 ? 18.867 6.470 -25.327 1.00 98.12 95 ARG A C 1
ATOM 791 O O . ARG A 1 95 ? 18.141 6.629 -24.344 1.00 98.12 95 ARG A O 1
ATOM 798 N N . HIS A 1 96 ? 19.687 5.430 -25.452 1.00 98.12 96 HIS A N 1
ATOM 799 C CA . HIS A 1 96 ? 19.733 4.352 -24.473 1.00 98.12 96 HIS A CA 1
ATOM 800 C C . HIS A 1 96 ? 20.178 4.846 -23.085 1.00 98.12 96 HIS A C 1
ATOM 802 O O . HIS A 1 96 ? 19.601 4.468 -22.063 1.00 98.12 96 HIS A O 1
ATOM 808 N N . GLN A 1 97 ? 21.147 5.763 -23.015 1.00 98.06 97 GLN A N 1
ATOM 809 C CA . GLN A 1 97 ? 21.558 6.380 -21.751 1.00 98.06 97 GLN A CA 1
ATOM 810 C C . GLN A 1 97 ? 20.432 7.195 -21.100 1.00 98.06 97 GLN A C 1
ATOM 812 O O . GLN A 1 97 ? 20.283 7.173 -19.872 1.00 98.06 97 GLN A O 1
ATOM 817 N N . VAL A 1 98 ? 19.642 7.925 -21.892 1.00 98.38 98 VAL A N 1
ATOM 818 C CA . VAL A 1 98 ? 18.471 8.661 -21.391 1.00 98.38 98 VAL A CA 1
ATOM 819 C C . VAL A 1 98 ? 17.421 7.691 -20.853 1.00 98.38 98 VAL A C 1
ATOM 821 O O . VAL A 1 98 ? 16.941 7.884 -19.734 1.00 98.38 98 VAL A O 1
ATOM 824 N N . GLU A 1 99 ? 17.120 6.614 -21.578 1.00 97.62 99 GLU A N 1
ATOM 825 C CA . GLU A 1 99 ? 16.190 5.573 -21.127 1.00 97.62 99 GLU A CA 1
ATOM 826 C C . GLU A 1 99 ? 16.627 4.960 -19.795 1.00 97.62 99 GLU A C 1
ATOM 828 O O . GLU A 1 99 ? 15.833 4.905 -18.854 1.00 97.62 99 GLU A O 1
ATOM 833 N N . ILE A 1 100 ? 17.904 4.583 -19.657 1.00 98.31 100 ILE A N 1
ATOM 834 C CA . ILE A 1 100 ? 18.456 4.062 -18.397 1.00 98.31 100 ILE A CA 1
ATOM 835 C C . ILE A 1 100 ? 18.221 5.050 -17.248 1.00 98.31 100 ILE A C 1
ATOM 837 O O . ILE A 1 100 ? 17.821 4.645 -16.152 1.00 98.31 100 ILE A O 1
ATOM 841 N N . LYS A 1 101 ? 18.446 6.352 -17.470 1.00 98.50 101 LYS A N 1
ATOM 842 C CA . LYS A 1 101 ? 18.214 7.385 -16.445 1.00 98.50 101 LYS A CA 1
ATOM 843 C C . LYS A 1 101 ? 16.737 7.472 -16.060 1.00 98.50 101 LYS A C 1
ATOM 845 O O . LYS A 1 101 ? 16.436 7.527 -14.866 1.00 98.50 101 LYS A O 1
ATOM 850 N N . VAL A 1 102 ? 15.828 7.435 -17.035 1.00 98.44 102 VAL A N 1
ATOM 851 C CA . VAL A 1 102 ? 14.376 7.449 -16.798 1.00 98.44 102 VAL A CA 1
ATOM 852 C C . VAL A 1 102 ? 13.941 6.210 -16.017 1.00 98.44 102 VAL A C 1
ATOM 854 O O . VAL A 1 102 ? 13.266 6.342 -14.996 1.00 98.44 102 VAL A O 1
ATOM 857 N N . TYR A 1 103 ? 14.376 5.014 -16.419 1.00 98.44 103 TYR A N 1
ATOM 858 C CA . TYR A 1 103 ? 14.060 3.777 -15.703 1.00 98.44 103 TYR A CA 1
ATOM 859 C C . TYR A 1 103 ? 14.624 3.776 -14.283 1.00 98.44 103 TYR A C 1
ATOM 861 O O . TYR A 1 103 ? 13.916 3.419 -13.342 1.00 98.44 103 TYR A O 1
ATOM 869 N N . LYS A 1 104 ? 15.858 4.254 -14.089 1.00 98.31 104 LYS A N 1
ATOM 870 C CA . LYS A 1 104 ? 16.449 4.410 -12.755 1.00 98.31 104 LYS A CA 1
ATOM 871 C C . LYS A 1 104 ? 15.622 5.351 -11.882 1.00 98.31 104 LYS A C 1
ATOM 873 O O . LYS A 1 104 ? 15.409 5.057 -10.706 1.00 98.31 104 LYS A O 1
ATOM 878 N N . GLN A 1 105 ? 15.141 6.463 -12.438 1.00 98.38 105 GLN A N 1
ATOM 879 C CA . GLN A 1 105 ? 14.276 7.389 -11.713 1.00 98.38 105 GLN A CA 1
ATOM 880 C C . GLN A 1 105 ? 12.913 6.763 -11.394 1.00 98.38 105 GLN A C 1
ATOM 882 O O . GLN A 1 105 ? 12.430 6.914 -10.275 1.00 98.38 105 GLN A O 1
ATOM 887 N N . LYS A 1 106 ? 12.331 6.003 -12.327 1.00 98.50 106 LYS A N 1
ATOM 888 C CA . LYS A 1 106 ? 11.072 5.279 -12.119 1.00 98.50 106 LYS A CA 1
ATOM 889 C C . LYS A 1 106 ? 11.185 4.257 -10.989 1.00 98.50 106 LYS A C 1
ATOM 891 O O . LYS A 1 106 ? 10.317 4.212 -10.127 1.00 98.50 106 LYS A O 1
ATOM 896 N N . VAL A 1 107 ? 12.279 3.495 -10.940 1.00 98.50 107 VAL A N 1
ATOM 897 C CA . VAL A 1 107 ? 12.547 2.553 -9.840 1.00 98.50 107 VAL A CA 1
ATOM 898 C C . VAL A 1 107 ? 12.683 3.289 -8.508 1.00 98.50 107 VAL A C 1
ATOM 900 O O . VAL A 1 107 ? 12.064 2.884 -7.529 1.00 98.50 107 VAL A O 1
ATOM 903 N N . LYS A 1 108 ? 13.439 4.395 -8.457 1.00 98.50 108 LYS A N 1
ATOM 904 C CA . LYS A 1 108 ? 13.556 5.209 -7.233 1.00 98.50 108 LYS A CA 1
ATOM 905 C C . LYS A 1 108 ? 12.203 5.725 -6.749 1.00 98.50 108 LYS A C 1
ATOM 907 O O . LYS A 1 108 ? 11.931 5.663 -5.556 1.00 98.50 108 LYS A O 1
ATOM 912 N N . HIS A 1 109 ? 11.380 6.229 -7.665 1.00 98.31 109 HIS A N 1
ATOM 913 C CA . HIS A 1 109 ? 10.054 6.740 -7.345 1.00 98.31 109 HIS A CA 1
ATOM 914 C C . HIS A 1 109 ? 9.140 5.635 -6.809 1.00 98.31 109 HIS A C 1
ATOM 916 O O . HIS A 1 109 ? 8.588 5.806 -5.731 1.00 98.31 109 HIS A O 1
ATOM 922 N N . LEU A 1 110 ? 9.084 4.476 -7.475 1.00 98.50 110 LEU A N 1
ATOM 923 C CA . LEU A 1 110 ? 8.304 3.326 -7.009 1.00 98.50 110 LEU A CA 1
ATOM 924 C C . LEU A 1 110 ? 8.739 2.856 -5.616 1.00 98.50 110 LEU A C 1
ATOM 926 O O . LEU A 1 110 ? 7.900 2.584 -4.765 1.00 98.50 110 LEU A O 1
ATOM 930 N N . LEU A 1 111 ? 10.048 2.781 -5.352 1.00 98.19 111 LEU A N 1
ATOM 931 C CA . LEU A 1 111 ? 10.556 2.412 -4.027 1.00 98.19 111 LEU A CA 1
ATOM 932 C C . LEU A 1 111 ? 10.148 3.428 -2.954 1.00 98.19 111 LEU A C 1
ATOM 934 O O . LEU A 1 111 ? 9.753 3.032 -1.859 1.00 98.19 111 LEU A O 1
ATOM 938 N N . TYR A 1 112 ? 10.224 4.721 -3.275 1.00 98.50 112 TYR A N 1
ATOM 939 C CA . TYR A 1 112 ? 9.796 5.787 -2.376 1.00 98.50 112 TYR A CA 1
ATOM 940 C C . TYR A 1 112 ? 8.290 5.723 -2.096 1.00 98.50 112 TYR A C 1
ATOM 942 O O . TYR A 1 112 ? 7.895 5.762 -0.935 1.00 98.50 112 TYR A O 1
ATOM 950 N N . GLU A 1 113 ? 7.457 5.555 -3.127 1.00 98.38 113 GLU A N 1
ATOM 951 C CA . GLU A 1 113 ? 6.007 5.398 -2.974 1.00 98.38 113 GLU A CA 1
ATOM 952 C C . GLU A 1 113 ? 5.661 4.172 -2.131 1.00 98.38 113 GLU A C 1
ATOM 954 O O . GLU A 1 113 ? 4.886 4.276 -1.187 1.00 98.38 113 GLU A O 1
ATOM 959 N N . HIS A 1 114 ? 6.280 3.019 -2.399 1.00 98.25 114 HIS A N 1
ATOM 960 C CA . HIS A 1 114 ? 6.064 1.821 -1.591 1.00 98.25 114 HIS A CA 1
ATOM 961 C C . HIS A 1 114 ? 6.442 2.033 -0.123 1.00 98.25 114 HIS A C 1
ATOM 963 O O . HIS A 1 114 ? 5.704 1.607 0.766 1.00 98.25 114 HIS A O 1
ATOM 969 N N . GLN A 1 115 ? 7.569 2.694 0.146 1.00 98.25 115 GLN A N 1
ATOM 970 C CA . GLN A 1 115 ? 7.985 3.002 1.511 1.00 98.25 115 GLN A CA 1
ATOM 971 C C . GLN A 1 115 ? 7.026 3.986 2.194 1.00 98.25 115 GLN A C 1
ATOM 973 O O . GLN A 1 115 ? 6.713 3.803 3.375 1.00 98.25 115 GLN A O 1
ATOM 978 N N . ASN A 1 116 ? 6.555 5.002 1.469 1.00 98.25 116 ASN A N 1
ATOM 979 C CA . ASN A 1 116 ? 5.606 5.978 1.987 1.00 98.25 116 ASN A CA 1
ATOM 980 C C . ASN A 1 116 ? 4.261 5.315 2.306 1.00 98.25 116 ASN A C 1
ATOM 982 O O . ASN A 1 116 ? 3.827 5.358 3.453 1.00 98.25 116 ASN A O 1
ATOM 986 N N . ASN A 1 117 ? 3.693 4.572 1.354 1.00 98.25 117 ASN A N 1
ATOM 987 C CA . ASN A 1 117 ? 2.438 3.838 1.526 1.00 98.25 117 ASN A CA 1
ATOM 988 C C . ASN A 1 117 ? 2.513 2.852 2.700 1.00 98.25 117 ASN A C 1
ATOM 990 O O . ASN A 1 117 ? 1.573 2.723 3.476 1.00 98.25 117 ASN A O 1
ATOM 994 N N . LEU A 1 118 ? 3.642 2.155 2.868 1.00 98.12 118 LEU A N 1
ATOM 995 C CA . LEU A 1 118 ? 3.836 1.238 3.993 1.00 98.12 118 LEU A CA 1
ATOM 996 C C . LEU A 1 118 ? 3.933 1.973 5.337 1.00 98.12 118 LEU A C 1
ATOM 998 O O . LEU A 1 118 ? 3.519 1.434 6.363 1.00 98.12 118 LEU A O 1
ATOM 1002 N N . SER A 1 119 ? 4.487 3.184 5.348 1.00 97.75 119 SER A N 1
ATOM 1003 C CA . SER A 1 119 ? 4.566 4.023 6.549 1.00 97.75 119 SER A CA 1
ATOM 1004 C C . SER A 1 119 ? 3.196 4.594 6.918 1.00 97.75 119 SER A C 1
ATOM 1006 O O . SER A 1 119 ? 2.812 4.528 8.085 1.00 97.75 119 SER A O 1
ATOM 1008 N N . GLU A 1 120 ? 2.440 5.071 5.928 1.00 98.12 120 GLU A N 1
ATOM 1009 C CA . GLU A 1 120 ? 1.062 5.549 6.080 1.00 98.12 120 GLU A CA 1
ATOM 1010 C C . GLU A 1 120 ? 0.144 4.432 6.580 1.00 98.12 120 GLU A C 1
ATOM 1012 O O . GLU A 1 120 ? -0.465 4.579 7.635 1.00 98.12 120 GLU A O 1
ATOM 1017 N N . LEU A 1 121 ? 0.151 3.263 5.930 1.00 98.25 121 LEU A N 1
ATOM 1018 C CA . LEU A 1 121 ? -0.665 2.116 6.338 1.00 98.25 121 LEU A CA 1
ATOM 1019 C C . LEU A 1 121 ? -0.366 1.674 7.780 1.00 98.25 121 LEU A C 1
ATOM 1021 O O . LEU A 1 121 ? -1.271 1.319 8.535 1.00 98.25 121 LEU A O 1
ATOM 1025 N N . LYS A 1 122 ? 0.908 1.703 8.194 1.00 98.12 122 LYS A N 1
ATOM 1026 C CA . LYS A 1 122 ? 1.291 1.410 9.584 1.00 98.12 122 LYS A CA 1
ATOM 1027 C C . LYS A 1 122 ? 0.750 2.455 10.554 1.00 98.12 122 LYS A C 1
ATOM 1029 O O . LYS A 1 122 ? 0.276 2.083 11.625 1.00 98.12 122 LYS A O 1
ATOM 1034 N N . ALA A 1 123 ? 0.834 3.738 10.205 1.00 97.94 123 ALA A N 1
ATOM 1035 C CA . ALA A 1 123 ? 0.304 4.815 11.033 1.00 97.94 123 ALA A CA 1
ATOM 1036 C C . ALA A 1 123 ? -1.223 4.711 11.169 1.00 97.94 123 ALA A C 1
ATOM 1038 O O . ALA A 1 123 ? -1.733 4.717 12.289 1.00 97.94 123 ALA A O 1
ATOM 1039 N N . GLU A 1 124 ? -1.934 4.521 10.058 1.00 97.81 124 GLU A N 1
ATOM 1040 C CA . GLU A 1 124 ? -3.386 4.320 10.029 1.00 97.81 124 GLU A CA 1
ATOM 1041 C C . GLU A 1 124 ? -3.808 3.099 10.850 1.00 97.81 124 GLU A C 1
ATOM 1043 O O . GLU A 1 124 ? -4.719 3.187 11.672 1.00 97.81 124 GLU A O 1
ATOM 1048 N N . SER A 1 125 ? -3.103 1.974 10.699 1.00 97.88 125 SER A N 1
ATOM 1049 C CA . SER A 1 125 ? -3.368 0.758 11.471 1.00 97.88 125 SER A CA 1
ATOM 1050 C C . SER A 1 125 ? -3.176 0.971 12.975 1.00 97.88 125 SER A C 1
ATOM 1052 O O . SER A 1 125 ? -4.015 0.530 13.759 1.00 97.88 125 SER A O 1
ATOM 1054 N N . MET A 1 126 ? -2.122 1.681 13.396 1.00 97.62 126 MET A N 1
ATOM 1055 C CA . MET A 1 126 ? -1.902 2.001 14.812 1.00 97.62 126 MET A CA 1
ATOM 1056 C C . MET A 1 126 ? -2.989 2.919 15.378 1.00 97.62 126 MET A C 1
ATOM 1058 O O . MET A 1 126 ? -3.443 2.701 16.501 1.00 97.62 126 MET A O 1
ATOM 1062 N N . VAL A 1 127 ? -3.419 3.929 14.615 1.00 98.12 127 VAL A N 1
ATOM 1063 C CA . VAL A 1 127 ? -4.509 4.828 15.026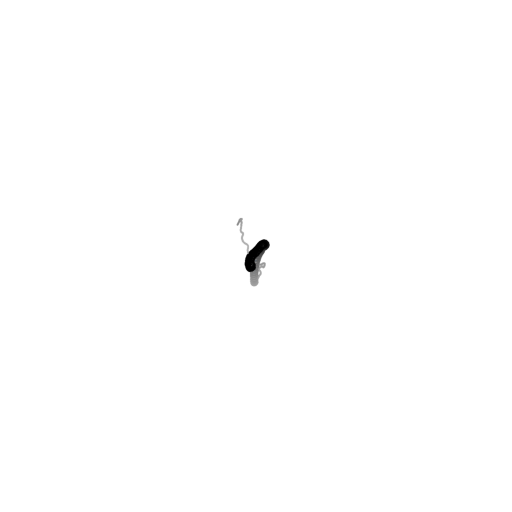 1.00 98.12 127 VAL A CA 1
ATOM 1064 C C . VAL A 1 127 ? -5.819 4.055 15.146 1.00 98.12 127 VAL A C 1
ATOM 1066 O O . VAL A 1 127 ? -6.483 4.156 16.173 1.00 98.12 127 VAL A O 1
ATOM 1069 N N . SER A 1 128 ? -6.154 3.231 14.153 1.00 98.25 128 SER A N 1
ATOM 1070 C CA . SER A 1 128 ? -7.362 2.402 14.168 1.00 98.25 128 SER A CA 1
ATOM 1071 C C . SER A 1 128 ? -7.377 1.424 15.347 1.00 98.25 128 SER A C 1
ATOM 1073 O O . SER A 1 128 ? -8.387 1.325 16.042 1.00 98.25 128 SER A O 1
ATOM 1075 N N . LEU A 1 129 ? -6.249 0.762 15.632 1.00 98.19 129 LEU A N 1
ATOM 1076 C CA . LEU A 1 129 ? -6.120 -0.128 16.787 1.00 98.19 129 LEU A CA 1
ATOM 1077 C C . LEU A 1 129 ? -6.331 0.629 18.104 1.00 98.19 129 LEU A C 1
ATOM 1079 O O . LEU A 1 129 ? -7.016 0.138 18.997 1.00 98.19 129 LEU A O 1
ATOM 1083 N N . LYS A 1 130 ? -5.751 1.829 18.222 1.00 98.12 130 LYS A N 1
ATOM 1084 C CA . LYS A 1 130 ? -5.903 2.661 19.415 1.00 98.12 130 LYS A CA 1
ATOM 1085 C C . LYS A 1 130 ? -7.348 3.114 19.611 1.00 98.12 130 LYS A C 1
ATOM 1087 O O . LYS A 1 130 ? -7.849 2.994 20.719 1.00 98.12 130 LYS A O 1
ATOM 1092 N N . MET A 1 131 ? -8.019 3.559 18.548 1.00 98.00 131 MET A N 1
ATOM 1093 C CA . MET A 1 131 ? -9.438 3.923 18.606 1.00 98.00 131 MET A CA 1
ATOM 1094 C C . MET A 1 131 ? -10.297 2.739 19.059 1.00 98.00 131 MET A C 1
ATOM 1096 O O . MET A 1 131 ? -11.070 2.878 19.994 1.00 98.00 131 MET A O 1
ATOM 1100 N N . ALA A 1 132 ? -10.092 1.551 18.481 1.00 98.12 132 ALA A N 1
ATOM 1101 C CA . ALA A 1 132 ? -10.827 0.354 18.889 1.00 98.12 132 ALA A CA 1
ATOM 1102 C C . ALA A 1 132 ? -10.572 -0.028 20.360 1.00 98.12 132 ALA A C 1
ATOM 1104 O O . ALA A 1 132 ? -11.484 -0.480 21.052 1.00 98.12 132 ALA A O 1
ATOM 1105 N N . GLN A 1 133 ? -9.340 0.154 20.848 1.00 98.12 133 GLN A N 1
ATOM 1106 C CA . GLN A 1 133 ? -9.006 -0.075 22.253 1.00 98.12 133 GLN A CA 1
ATOM 1107 C C . GLN A 1 133 ? -9.671 0.954 23.176 1.00 98.12 133 GLN A C 1
ATOM 1109 O O . GLN A 1 133 ? -10.171 0.578 24.235 1.00 98.12 133 GLN A O 1
ATOM 1114 N N . ASP A 1 134 ? -9.664 2.232 22.797 1.00 98.25 134 ASP A N 1
ATOM 1115 C CA . ASP A 1 134 ? -10.285 3.310 23.566 1.00 98.25 134 ASP A CA 1
ATOM 1116 C C . ASP A 1 134 ? -11.813 3.114 23.632 1.00 98.25 134 ASP A C 1
ATOM 1118 O O . ASP A 1 134 ? -12.375 3.158 24.727 1.00 98.25 134 ASP A O 1
ATOM 1122 N N . ASP A 1 135 ? -12.454 2.757 22.513 1.00 98.31 135 ASP A N 1
ATOM 1123 C CA . ASP A 1 135 ? -13.884 2.421 22.442 1.00 98.31 135 ASP A CA 1
ATOM 1124 C C . ASP A 1 135 ? -14.231 1.220 23.340 1.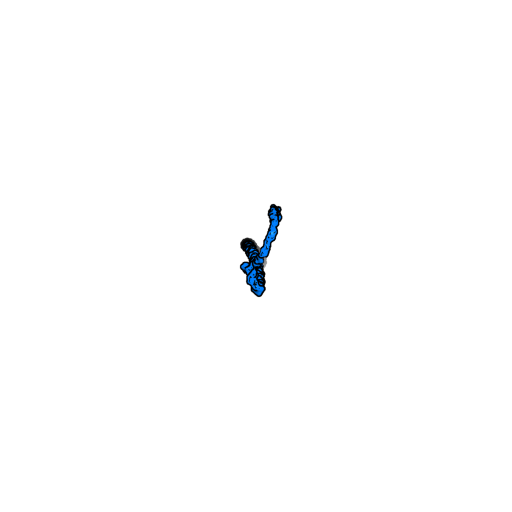00 98.31 135 ASP A C 1
ATOM 1126 O O . ASP A 1 135 ? -15.220 1.239 24.077 1.00 98.31 135 ASP A O 1
ATOM 1130 N N . TYR A 1 136 ? -13.408 0.164 23.314 1.00 98.06 136 TYR A N 1
ATOM 1131 C CA . TYR A 1 136 ? -13.593 -1.001 24.183 1.00 98.06 136 TYR A CA 1
ATOM 1132 C C . TYR A 1 136 ? -13.477 -0.622 25.665 1.00 98.06 136 TYR A C 1
ATOM 1134 O O . TYR A 1 136 ? -14.301 -1.037 26.481 1.00 98.06 136 TYR A O 1
ATOM 1142 N N . ASN A 1 137 ? -12.475 0.187 26.016 1.00 98.25 137 ASN A N 1
ATOM 1143 C CA . ASN A 1 137 ? -12.277 0.650 27.387 1.00 98.25 137 ASN A CA 1
ATOM 1144 C C . ASN A 1 137 ? -13.461 1.508 27.863 1.00 98.25 137 ASN A C 1
ATOM 1146 O O . ASN A 1 137 ? -13.879 1.396 29.016 1.00 98.25 137 ASN A O 1
ATOM 1150 N N . GLU A 1 138 ? -14.012 2.361 26.996 1.00 98.44 138 GLU A N 1
ATOM 1151 C CA . GLU A 1 138 ? -15.193 3.168 27.306 1.00 98.44 138 GLU A CA 1
ATOM 1152 C C . GLU A 1 138 ? -16.411 2.279 27.585 1.00 98.44 138 GLU A C 1
ATOM 1154 O O . GLU A 1 138 ? -17.027 2.406 28.648 1.00 98.44 138 GLU A O 1
ATOM 1159 N N . GLN A 1 139 ? -16.681 1.305 26.710 1.00 98.19 139 GLN A N 1
ATOM 1160 C CA . GLN A 1 139 ? -17.758 0.328 26.903 1.00 98.19 139 GLN A CA 1
ATOM 1161 C C . GLN A 1 139 ? -17.582 -0.480 28.196 1.00 98.19 139 GLN A C 1
ATOM 1163 O O . GLN A 1 139 ? -18.537 -0.671 28.952 1.00 98.19 139 GLN A O 1
ATOM 1168 N N . GLU A 1 140 ? -16.364 -0.933 28.504 1.00 98.12 140 GLU A N 1
ATOM 1169 C CA . GLU A 1 140 ? -16.080 -1.647 29.751 1.00 98.12 140 GLU A CA 1
ATOM 1170 C C . GLU A 1 140 ? -16.379 -0.770 30.978 1.00 98.12 140 GLU A C 1
ATOM 1172 O O . GLU A 1 140 ? -17.003 -1.220 31.947 1.00 98.12 140 GLU A O 1
ATOM 1177 N N . MET A 1 141 ? -15.988 0.504 30.936 1.00 98.19 141 MET A N 1
ATOM 1178 C CA . MET A 1 141 ? -16.239 1.450 32.020 1.00 98.19 141 MET A CA 1
ATOM 1179 C C . MET A 1 141 ? -17.730 1.744 32.207 1.00 98.19 141 MET A C 1
ATOM 1181 O O . MET A 1 141 ? -18.182 1.867 33.352 1.00 98.19 141 MET A O 1
ATOM 1185 N N . GLU A 1 142 ? -18.504 1.834 31.126 1.00 98.38 142 GLU A N 1
ATOM 1186 C CA . GLU A 1 142 ? -19.965 1.946 31.181 1.00 98.38 142 GLU A CA 1
ATOM 1187 C C . GLU A 1 142 ? -20.599 0.706 31.813 1.00 98.38 142 GLU A C 1
ATOM 1189 O O . GLU A 1 142 ? -21.327 0.826 32.803 1.00 98.38 142 GLU A O 1
ATOM 1194 N N . LEU A 1 143 ? -20.226 -0.492 31.357 1.00 98.31 143 LEU A N 1
ATOM 1195 C CA . LEU A 1 143 ? -20.718 -1.751 31.921 1.00 98.31 143 LEU A CA 1
ATOM 1196 C C . LEU A 1 143 ? -20.396 -1.883 33.416 1.00 98.31 143 LEU A C 1
ATOM 1198 O O . LEU A 1 143 ? -21.218 -2.362 34.204 1.00 98.31 143 LEU A O 1
ATOM 1202 N N . LEU A 1 144 ? -19.215 -1.434 33.851 1.00 98.25 144 LEU A N 1
ATOM 1203 C CA . LEU A 1 144 ? -18.847 -1.419 35.267 1.00 98.25 144 LEU A CA 1
ATOM 1204 C C . LEU A 1 144 ? -19.692 -0.433 36.083 1.00 98.25 144 LEU A C 1
ATOM 1206 O O . LEU A 1 144 ? -20.055 -0.752 37.223 1.00 98.25 144 LEU A O 1
ATOM 1210 N N . LYS A 1 145 ? -20.013 0.746 35.536 1.00 98.38 145 LYS A N 1
ATOM 1211 C CA . LYS A 1 145 ? -20.919 1.715 36.177 1.00 98.38 145 LYS A CA 1
ATOM 1212 C C . LYS A 1 145 ? -22.327 1.139 36.294 1.00 98.38 145 LYS A C 1
ATOM 1214 O O . LYS A 1 145 ? -22.885 1.153 37.394 1.00 98.38 145 LYS A O 1
ATOM 1219 N N . ASP A 1 146 ? -22.852 0.559 35.222 1.00 98.25 146 ASP A N 1
ATOM 1220 C CA . ASP A 1 146 ? -24.182 -0.050 35.198 1.00 98.25 146 ASP A CA 1
ATOM 1221 C C . ASP A 1 146 ? -24.282 -1.219 36.170 1.00 98.25 146 ASP A C 1
ATOM 1223 O O . ASP A 1 146 ? -25.213 -1.285 36.972 1.00 98.25 146 ASP A O 1
ATOM 1227 N N . LYS A 1 147 ? -23.263 -2.083 36.219 1.00 98.31 147 LYS A N 1
ATOM 1228 C CA . LYS A 1 147 ? -23.174 -3.163 37.210 1.00 98.31 147 LYS A CA 1
ATOM 1229 C C . LYS A 1 147 ? -23.240 -2.637 38.646 1.00 98.31 147 LYS A C 1
ATOM 1231 O O . LYS A 1 147 ? -23.891 -3.251 39.493 1.00 98.31 147 LYS A O 1
ATOM 1236 N N . ARG A 1 148 ? -22.552 -1.532 38.958 1.00 98.19 148 ARG A N 1
ATOM 1237 C CA . ARG A 1 148 ? -22.598 -0.916 40.300 1.00 98.19 148 ARG A CA 1
ATOM 1238 C C . ARG A 1 148 ? -23.974 -0.325 40.592 1.00 98.19 148 ARG A C 1
ATOM 1240 O O . ARG A 1 148 ? -24.499 -0.553 41.679 1.00 98.19 148 ARG A O 1
ATOM 1247 N N . LYS A 1 149 ? -24.563 0.381 39.625 1.00 98.44 149 LYS A N 1
ATOM 1248 C CA . LYS A 1 149 ? -25.908 0.956 39.732 1.00 98.44 149 LYS A CA 1
ATOM 1249 C C . LYS A 1 149 ? -26.956 -0.127 39.979 1.00 98.44 149 LYS A C 1
ATOM 1251 O O . LYS A 1 149 ? -27.752 0.005 40.902 1.00 98.44 149 LYS A O 1
ATOM 1256 N N . LEU A 1 150 ? -26.899 -1.223 39.227 1.00 98.19 150 LEU A N 1
ATOM 1257 C CA . LEU A 1 150 ? -27.833 -2.337 39.355 1.00 98.19 150 LEU A CA 1
ATOM 1258 C C . LEU A 1 150 ? -27.710 -3.027 40.720 1.00 98.19 150 LEU A C 1
ATOM 1260 O O . LEU A 1 150 ? -28.716 -3.349 41.341 1.00 98.19 150 LEU A O 1
ATOM 1264 N N . LYS A 1 151 ? -26.484 -3.186 41.241 1.00 98.25 151 LYS A N 1
ATOM 1265 C CA . LYS A 1 151 ? -26.262 -3.691 42.607 1.00 98.25 151 LYS A CA 1
ATOM 1266 C C . LYS A 1 151 ? -26.867 -2.783 43.676 1.00 98.25 151 LYS A C 1
ATOM 1268 O O . LYS A 1 151 ? -27.442 -3.289 44.633 1.00 98.25 151 LYS A O 1
ATOM 1273 N N . TYR A 1 152 ? -26.721 -1.467 43.525 1.00 98.25 152 TYR A N 1
ATOM 1274 C CA . TYR A 1 152 ? -27.316 -0.507 44.452 1.00 98.25 152 TYR A CA 1
ATOM 1275 C C . TYR A 1 152 ? -28.846 -0.579 44.418 1.00 98.25 152 TYR A C 1
ATOM 1277 O O . TYR A 1 152 ? -29.462 -0.751 45.464 1.00 98.25 152 TYR A O 1
ATOM 1285 N N . GLN A 1 153 ? -29.439 -0.552 43.221 1.00 98.06 153 GLN A N 1
ATOM 1286 C CA . GLN A 1 153 ? -30.888 -0.675 43.032 1.00 98.06 153 GLN A CA 1
ATOM 1287 C C . GLN A 1 153 ? -31.433 -1.981 43.613 1.00 98.06 153 GLN A C 1
ATOM 1289 O O . GLN A 1 153 ? -32.462 -1.978 44.278 1.00 98.06 153 GLN A O 1
ATOM 1294 N N . HIS A 1 154 ? -30.723 -3.092 43.412 1.00 98.00 154 HIS A N 1
ATOM 1295 C CA . HIS A 1 154 ? -31.111 -4.367 44.000 1.00 98.00 154 HIS A CA 1
ATOM 1296 C C . HIS A 1 154 ? -31.089 -4.312 45.530 1.00 98.00 154 HIS A C 1
ATOM 1298 O O . HIS A 1 154 ? -32.027 -4.772 46.172 1.00 98.00 154 HIS A O 1
ATOM 1304 N N . LYS A 1 155 ? -30.059 -3.691 46.124 1.00 98.12 155 LYS A N 1
ATOM 1305 C CA . LYS A 1 155 ? -29.976 -3.567 47.582 1.00 98.12 155 LYS A CA 1
ATOM 1306 C C . LYS A 1 155 ? -31.067 -2.666 48.161 1.00 98.12 155 LYS A C 1
ATOM 1308 O O . LYS A 1 155 ? -31.590 -2.949 49.234 1.00 98.12 155 LYS A O 1
ATOM 1313 N N . GLU A 1 156 ? -31.404 -1.592 47.459 1.00 97.81 156 GLU A N 1
ATOM 1314 C CA . GLU A 1 156 ? -32.504 -0.698 47.818 1.00 97.81 156 GLU A CA 1
ATOM 1315 C C . GLU A 1 156 ? -33.853 -1.430 47.772 1.00 97.81 156 GLU A C 1
ATOM 1317 O O . GLU A 1 156 ? -34.633 -1.330 48.716 1.00 97.81 156 GLU A O 1
ATOM 1322 N N . GLN A 1 157 ? -34.087 -2.240 46.733 1.00 97.81 157 GLN A N 1
ATOM 1323 C CA . GLN A 1 157 ? -35.273 -3.095 46.633 1.00 97.81 157 GLN A CA 1
ATOM 1324 C C . GLN A 1 157 ? -35.346 -4.125 47.767 1.00 97.81 157 GLN A C 1
ATOM 1326 O O . GLN A 1 157 ? -36.404 -4.278 48.369 1.00 97.81 157 GLN A O 1
ATOM 1331 N N . GLU A 1 158 ? -34.240 -4.799 48.104 1.00 97.94 158 GLU A N 1
ATOM 1332 C CA . GLU A 1 158 ? -34.198 -5.728 49.246 1.00 97.94 158 GLU A CA 1
ATOM 1333 C C . GLU A 1 158 ? -34.620 -5.045 50.554 1.00 97.94 158 GLU A C 1
ATOM 1335 O O . GLU A 1 158 ? -35.449 -5.579 51.287 1.00 97.94 158 GLU A O 1
ATOM 1340 N N . LEU A 1 159 ? -34.076 -3.856 50.836 1.00 98.06 159 LEU A N 1
ATOM 1341 C CA . LEU A 1 159 ? -34.402 -3.101 52.049 1.00 98.06 159 LEU A CA 1
ATOM 1342 C C . LEU A 1 159 ? -35.865 -2.643 52.062 1.00 98.06 159 LEU A C 1
ATOM 1344 O O . LEU A 1 159 ? -36.530 -2.771 53.088 1.00 98.06 159 LEU A O 1
ATOM 1348 N N . ALA A 1 160 ? -36.381 -2.166 50.926 1.00 98.12 160 ALA A N 1
ATOM 1349 C CA . ALA A 1 160 ? -37.785 -1.788 50.795 1.00 98.12 160 ALA A CA 1
ATOM 1350 C C . ALA A 1 160 ? -38.719 -2.980 51.061 1.00 98.12 160 ALA A C 1
ATOM 1352 O O . ALA A 1 160 ? -39.694 -2.846 51.799 1.00 98.12 160 ALA A O 1
ATOM 1353 N N . HIS A 1 161 ? -38.391 -4.163 50.535 1.00 97.62 161 HIS A N 1
ATOM 1354 C CA . HIS A 1 161 ? -39.158 -5.380 50.795 1.00 97.62 161 HIS A CA 1
ATOM 1355 C C . HIS A 1 161 ? -39.068 -5.837 52.258 1.00 97.62 161 HIS A C 1
ATOM 1357 O O . HIS A 1 161 ? -40.073 -6.265 52.827 1.00 97.62 161 HIS A O 1
ATOM 1363 N N . GLU A 1 162 ? -37.904 -5.721 52.905 1.00 97.75 162 GLU A N 1
ATOM 1364 C CA . GLU A 1 162 ? -37.784 -5.979 54.347 1.00 97.75 162 GLU A CA 1
ATOM 1365 C C . GLU A 1 162 ? -38.676 -5.038 55.172 1.00 97.75 162 GLU A C 1
ATOM 1367 O O . GLU A 1 162 ? -39.331 -5.481 56.121 1.00 97.75 162 GLU A O 1
ATOM 1372 N N . ASP A 1 163 ? -38.738 -3.755 54.810 1.00 97.75 163 ASP A N 1
ATOM 1373 C CA . ASP A 1 163 ? -39.607 -2.772 55.461 1.00 97.75 163 ASP A CA 1
ATOM 1374 C C . ASP A 1 163 ? -41.094 -3.060 55.235 1.00 97.75 163 ASP A C 1
ATOM 1376 O O . ASP A 1 163 ? -41.885 -2.976 56.179 1.00 97.75 163 ASP A O 1
ATOM 1380 N N . GLU A 1 164 ? -41.481 -3.470 54.025 1.00 97.62 164 GLU A N 1
ATOM 1381 C CA . GLU A 1 164 ? -42.843 -3.920 53.721 1.00 97.62 164 GLU A CA 1
ATOM 1382 C C . GLU A 1 164 ? -43.239 -5.125 54.583 1.00 97.62 164 GLU A C 1
ATOM 1384 O O . GLU A 1 164 ? -44.308 -5.121 55.200 1.00 97.62 164 GLU A O 1
ATOM 1389 N N . ILE A 1 165 ? -42.363 -6.130 54.699 1.00 97.81 165 ILE A N 1
ATOM 1390 C CA . ILE A 1 165 ? -42.595 -7.306 55.550 1.00 97.81 165 ILE A CA 1
ATOM 1391 C C . ILE A 1 165 ? -42.726 -6.887 57.018 1.00 97.81 165 ILE A C 1
ATOM 1393 O O . ILE A 1 165 ? -43.671 -7.305 57.693 1.00 97.81 165 ILE A O 1
ATOM 1397 N N . ARG A 1 166 ? -41.828 -6.028 57.522 1.00 97.62 166 ARG A N 1
ATOM 1398 C CA . ARG A 1 166 ? -41.916 -5.489 58.891 1.00 97.62 166 ARG A CA 1
ATOM 1399 C C . ARG A 1 166 ? -43.249 -4.781 59.128 1.00 97.62 166 ARG A C 1
ATOM 1401 O O . ARG A 1 166 ? -43.896 -5.033 60.146 1.00 97.62 166 ARG A O 1
ATOM 1408 N N . ALA A 1 167 ? -43.680 -3.936 58.195 1.00 97.62 167 ALA A N 1
ATOM 1409 C CA . ALA A 1 167 ? -44.939 -3.208 58.295 1.00 97.62 167 ALA A CA 1
ATOM 1410 C C . ALA A 1 167 ? -46.151 -4.153 58.319 1.00 97.62 167 ALA A C 1
ATOM 1412 O O . ALA A 1 167 ? -47.074 -3.944 59.109 1.00 97.62 167 ALA A O 1
ATOM 1413 N N . ILE A 1 168 ? -46.146 -5.210 57.499 1.00 97.56 168 ILE A N 1
ATOM 1414 C CA . ILE A 1 168 ? -47.196 -6.239 57.499 1.00 97.56 168 ILE A CA 1
ATOM 1415 C C . ILE A 1 168 ? -47.235 -6.975 58.845 1.00 97.56 168 ILE A C 1
ATOM 1417 O O . ILE A 1 168 ? -48.307 -7.102 59.435 1.00 97.56 168 ILE A O 1
ATOM 1421 N N . CYS A 1 169 ? -46.086 -7.406 59.371 1.00 97.56 169 CYS A N 1
ATOM 1422 C CA . CYS A 1 169 ? -46.000 -8.083 60.668 1.00 97.56 169 CYS A CA 1
ATOM 1423 C C . CYS A 1 169 ? -46.514 -7.205 61.820 1.00 97.56 169 CYS A C 1
ATOM 1425 O O . CYS A 1 169 ? -47.253 -7.689 62.678 1.00 97.56 169 CYS A O 1
ATOM 1427 N N . MET A 1 170 ? -46.166 -5.914 61.825 1.00 97.38 170 MET A N 1
ATOM 1428 C CA . MET A 1 170 ? -46.653 -4.963 62.830 1.00 97.38 170 MET A CA 1
ATOM 1429 C C . MET A 1 170 ? -48.173 -4.798 62.760 1.00 97.38 170 MET A C 1
ATOM 1431 O O . MET A 1 170 ? -48.843 -4.953 63.780 1.00 97.38 170 MET A O 1
ATOM 1435 N N . LYS A 1 171 ? -48.730 -4.581 61.560 1.00 97.69 171 LYS A N 1
ATOM 1436 C CA . LYS A 1 171 ? -50.187 -4.502 61.357 1.00 97.69 171 LYS A CA 1
ATOM 1437 C C . LYS A 1 171 ? -50.894 -5.768 61.833 1.00 97.69 171 LYS A C 1
ATOM 1439 O O . LYS A 1 171 ? -51.881 -5.684 62.557 1.00 97.69 171 LYS A O 1
ATOM 1444 N N . HIS A 1 172 ? -50.355 -6.938 61.495 1.00 96.75 172 HIS A N 1
ATOM 1445 C CA . HIS A 1 172 ? -50.919 -8.208 61.937 1.00 96.75 172 HIS A CA 1
ATOM 1446 C C . HIS A 1 172 ? -50.884 -8.358 63.468 1.00 96.75 172 HIS A C 1
ATOM 1448 O O . HIS A 1 172 ? -51.859 -8.801 64.073 1.00 96.75 172 HIS A O 1
ATOM 1454 N N . SER A 1 173 ? -49.797 -7.937 64.123 1.00 96.81 173 SER A N 1
ATOM 1455 C CA . SER A 1 173 ? -49.710 -7.937 65.588 1.00 96.81 173 SER A CA 1
ATOM 1456 C C . SER A 1 173 ? -50.713 -6.976 66.233 1.00 96.81 173 SER A C 1
ATOM 1458 O O . SER A 1 173 ? -51.280 -7.298 67.278 1.00 96.81 173 SER A O 1
ATOM 1460 N N . GLU A 1 174 ? -50.937 -5.801 65.644 1.00 97.00 174 GLU A N 1
ATOM 1461 C CA . GLU A 1 174 ? -51.949 -4.850 66.112 1.00 97.00 174 GLU A CA 1
ATOM 1462 C C . GLU A 1 174 ? -53.362 -5.429 65.990 1.00 97.00 174 GLU A C 1
ATOM 1464 O O . GLU A 1 174 ? -54.161 -5.309 66.920 1.00 97.00 174 GLU A O 1
ATOM 1469 N N . GLU A 1 175 ? -53.671 -6.082 64.870 1.00 96.94 175 GLU A N 1
ATOM 1470 C CA . GLU A 1 175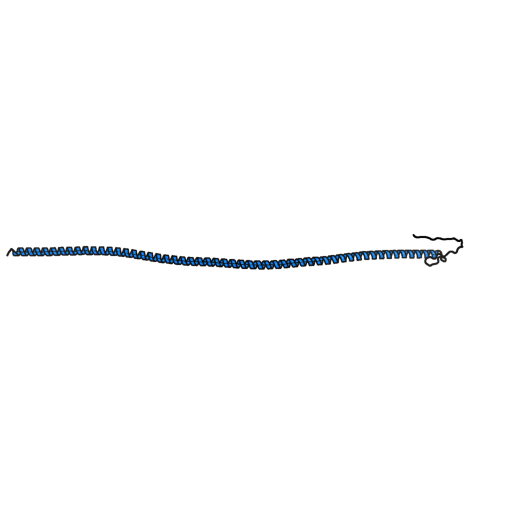 ? -54.948 -6.766 64.650 1.00 96.94 175 GLU A CA 1
ATOM 1471 C C . GLU A 1 175 ? -55.159 -7.906 65.651 1.00 96.94 175 GLU A C 1
ATOM 1473 O O . GLU A 1 175 ? -56.210 -7.969 66.291 1.00 96.94 175 GLU A O 1
ATOM 1478 N N . LEU A 1 176 ? -54.149 -8.753 65.873 1.00 96.94 176 LEU A N 1
ATOM 1479 C CA . LEU A 1 176 ? -54.208 -9.815 66.880 1.00 96.94 176 LEU A CA 1
ATOM 1480 C C . LEU A 1 176 ? -54.436 -9.262 68.290 1.00 96.94 176 LEU A C 1
ATOM 1482 O O . LEU A 1 176 ? -55.238 -9.817 69.040 1.00 96.94 176 LEU A O 1
ATOM 1486 N N . ASN A 1 177 ? -53.764 -8.169 68.656 1.00 96.56 177 ASN A N 1
ATOM 1487 C CA . ASN A 1 177 ? -53.954 -7.535 69.960 1.00 96.56 177 ASN A CA 1
ATOM 1488 C C . ASN A 1 177 ? -55.363 -6.953 70.115 1.00 96.56 177 ASN A C 1
ATOM 1490 O O . ASN A 1 177 ? -55.965 -7.123 71.173 1.00 96.56 177 ASN A O 1
ATOM 1494 N N . LYS A 1 178 ? -55.919 -6.325 69.069 1.00 97.00 178 LYS A N 1
ATOM 1495 C CA . LYS A 1 178 ? -57.314 -5.854 69.071 1.00 97.00 178 LYS A CA 1
ATOM 1496 C C . LYS A 1 178 ? -58.281 -7.012 69.305 1.00 97.00 178 LYS A C 1
ATOM 1498 O O . LYS A 1 178 ? -59.133 -6.911 70.179 1.00 97.00 178 LYS A O 1
ATOM 1503 N N . VAL A 1 179 ? -58.104 -8.117 68.581 1.00 96.62 179 VAL A N 1
ATOM 1504 C CA . VAL A 1 179 ? -58.942 -9.318 68.718 1.00 96.62 179 VAL A CA 1
ATOM 1505 C C . VAL A 1 179 ? -58.804 -9.948 70.110 1.00 96.62 179 VAL A C 1
ATOM 1507 O O . VAL A 1 179 ? -59.798 -10.331 70.722 1.00 96.62 179 VAL A O 1
ATOM 1510 N N . ARG A 1 180 ? -57.591 -10.024 70.669 1.00 96.12 180 ARG A N 1
ATOM 1511 C CA . ARG A 1 180 ? -57.386 -10.496 72.051 1.00 96.12 180 ARG A CA 1
ATOM 1512 C C . ARG A 1 180 ? -58.095 -9.606 73.067 1.00 96.12 180 ARG A C 1
ATOM 1514 O O . ARG A 1 180 ? -58.794 -10.123 73.931 1.00 96.12 180 ARG A O 1
ATOM 1521 N N . ALA A 1 181 ? -57.969 -8.287 72.932 1.00 96.06 181 ALA A N 1
ATOM 1522 C CA . ALA A 1 181 ? -58.621 -7.338 73.826 1.00 96.06 181 ALA A CA 1
ATOM 1523 C C . ALA A 1 181 ? -60.153 -7.449 73.767 1.00 96.06 181 ALA A C 1
ATOM 1525 O O . ALA A 1 181 ? -60.802 -7.403 74.812 1.00 96.06 181 ALA A O 1
ATOM 1526 N N . THR A 1 182 ? -60.741 -7.645 72.579 1.00 96.19 182 THR A N 1
ATOM 1527 C CA . THR A 1 182 ? -62.190 -7.880 72.460 1.00 96.19 182 THR A CA 1
ATOM 1528 C C . THR A 1 182 ? -62.600 -9.178 73.149 1.00 96.19 182 THR A C 1
ATOM 1530 O O . THR A 1 182 ? -63.544 -9.163 73.935 1.00 96.19 182 THR A O 1
ATOM 1533 N N . PHE A 1 183 ? -61.849 -10.269 72.960 1.00 96.19 183 PHE A N 1
ATOM 1534 C CA . PHE A 1 183 ? -62.125 -11.538 73.643 1.00 96.19 183 PHE A CA 1
ATOM 1535 C C . PHE A 1 183 ? -62.000 -11.438 75.169 1.00 96.19 183 PHE A C 1
ATOM 1537 O O . PHE A 1 183 ? -62.811 -12.016 75.887 1.00 96.19 183 PHE A O 1
ATOM 1544 N N . GLU A 1 184 ? -61.024 -10.694 75.693 1.00 95.31 184 GLU A N 1
ATOM 1545 C CA . GLU A 1 184 ? -60.878 -10.476 77.139 1.00 95.31 184 GLU A CA 1
ATOM 1546 C C . GLU A 1 184 ? -62.041 -9.682 77.743 1.00 95.31 184 GLU A C 1
ATOM 1548 O O . GLU A 1 184 ? -62.414 -9.908 78.897 1.00 95.31 184 GLU A O 1
ATOM 1553 N N . VAL A 1 185 ? -62.590 -8.718 76.999 1.00 96.12 185 VAL A N 1
ATOM 1554 C CA . VAL A 1 185 ? -63.780 -7.969 77.423 1.00 96.12 185 VAL A CA 1
ATOM 1555 C C . VAL A 1 185 ? -64.999 -8.885 77.411 1.00 96.12 185 VAL A C 1
ATOM 1557 O O . VAL A 1 185 ? -65.690 -8.973 78.423 1.00 96.12 185 VAL A O 1
ATOM 1560 N N . GLU A 1 186 ? -65.221 -9.622 76.322 1.00 95.31 186 GLU A N 1
ATOM 1561 C CA . GLU A 1 186 ? -66.328 -10.577 76.209 1.00 95.31 186 GLU A CA 1
ATOM 1562 C C . GLU A 1 186 ? -66.275 -11.650 77.307 1.00 95.31 186 GLU A C 1
ATOM 1564 O O . GLU A 1 186 ? -67.292 -11.934 77.942 1.00 95.31 186 GLU A O 1
ATOM 1569 N N . ALA A 1 187 ? -65.093 -12.202 77.598 1.00 95.38 187 ALA A N 1
ATOM 1570 C CA . ALA A 1 187 ? -64.898 -13.169 78.676 1.00 95.38 187 ALA A CA 1
ATOM 1571 C C . ALA A 1 187 ? -65.264 -12.578 80.047 1.00 95.38 187 ALA A C 1
ATOM 1573 O O . ALA A 1 187 ? -66.058 -13.175 80.777 1.00 95.38 187 ALA A O 1
ATOM 1574 N N . ARG A 1 188 ? -64.775 -11.370 80.367 1.00 95.19 188 ARG A N 1
ATOM 1575 C CA . ARG A 1 188 ? -65.117 -10.667 81.616 1.00 95.19 188 ARG A CA 1
ATOM 1576 C C . ARG A 1 188 ? -66.608 -10.367 81.729 1.00 95.19 188 ARG A C 1
ATOM 1578 O O . ARG A 1 188 ? -67.181 -10.494 82.808 1.00 95.19 188 ARG A O 1
ATOM 1585 N N . GLU A 1 189 ? -67.260 -9.978 80.635 1.00 94.94 189 GLU A N 1
ATOM 1586 C CA . GLU A 1 189 ? -68.708 -9.759 80.624 1.00 94.94 189 GLU A CA 1
ATOM 1587 C C . GLU A 1 189 ? -69.489 -11.047 80.898 1.00 94.94 189 GLU A C 1
ATOM 1589 O O . GLU A 1 189 ? -70.497 -11.022 81.611 1.00 94.94 189 GLU A O 1
ATOM 1594 N N . ILE A 1 190 ? -69.044 -12.171 80.332 1.00 94.88 190 ILE A N 1
ATOM 1595 C CA . ILE A 1 190 ? -69.640 -13.487 80.564 1.00 94.88 190 ILE A CA 1
ATOM 1596 C C . ILE A 1 190 ? -69.461 -13.897 82.030 1.00 94.88 190 ILE A C 1
ATOM 1598 O O . ILE A 1 190 ? -70.445 -14.260 82.679 1.00 94.88 190 ILE A O 1
ATOM 1602 N N . GLU A 1 191 ? -68.247 -13.790 82.570 1.00 93.69 191 GLU A N 1
ATOM 1603 C CA . GLU A 1 191 ? -67.949 -14.074 83.979 1.00 93.69 191 GLU A CA 1
ATOM 1604 C C . GLU A 1 191 ? -68.818 -13.225 84.913 1.00 93.69 191 GLU A C 1
ATOM 1606 O O . GLU A 1 191 ? -69.539 -13.773 85.748 1.00 93.69 191 GLU A O 1
ATOM 1611 N N . ALA A 1 192 ? -68.864 -11.906 84.701 1.00 94.62 192 ALA A N 1
ATOM 1612 C CA . ALA A 1 192 ? -69.678 -10.992 85.499 1.00 94.62 192 ALA A CA 1
ATOM 1613 C C . ALA A 1 192 ? -71.181 -11.315 85.415 1.00 94.62 192 ALA A C 1
ATOM 1615 O O . ALA A 1 192 ? -71.897 -11.250 86.421 1.00 94.62 192 ALA A O 1
ATOM 1616 N N . LYS A 1 193 ? -71.686 -11.697 84.231 1.00 95.94 193 LYS A N 1
ATOM 1617 C CA . LYS A 1 193 ? -73.077 -12.155 84.057 1.00 95.94 193 LYS A CA 1
ATOM 1618 C C . LYS A 1 193 ? -73.361 -13.402 84.896 1.00 95.94 193 LYS A C 1
ATOM 1620 O O . LYS A 1 193 ? -74.403 -13.452 85.558 1.00 95.94 193 LYS A O 1
ATOM 1625 N N . TYR A 1 194 ? -72.470 -14.393 84.886 1.00 93.38 194 TYR A N 1
ATOM 1626 C CA . TYR A 1 194 ? -72.644 -15.623 85.663 1.00 93.38 194 TYR A CA 1
ATOM 1627 C C . TYR A 1 194 ? -72.477 -15.400 87.169 1.00 93.38 194 TYR A C 1
ATOM 1629 O O . TYR A 1 194 ? -73.276 -15.923 87.946 1.00 93.38 194 TYR A O 1
ATOM 1637 N N . GLU A 1 195 ? -71.535 -14.563 87.592 1.00 93.25 195 GLU A N 1
ATOM 1638 C CA . GLU A 1 195 ? -71.327 -14.212 88.998 1.00 93.25 195 GLU A CA 1
ATOM 1639 C C . GLU A 1 195 ? -72.521 -13.441 89.579 1.00 93.25 195 GLU A C 1
ATOM 1641 O O . GLU A 1 195 ? -73.011 -13.755 90.671 1.00 93.25 195 GLU A O 1
ATOM 1646 N N . LYS A 1 196 ? -73.092 -12.505 88.810 1.00 94.50 196 LYS A N 1
ATOM 1647 C CA . LYS A 1 196 ? -74.349 -11.828 89.164 1.00 94.50 196 LYS A CA 1
ATOM 1648 C C . LYS A 1 196 ? -75.513 -12.815 89.295 1.00 94.50 196 LYS A C 1
ATOM 1650 O O . LYS A 1 196 ? -76.345 -12.690 90.195 1.00 94.50 196 LYS A O 1
ATOM 1655 N N . ARG A 1 197 ? -75.584 -13.820 88.417 1.00 93.44 197 ARG A N 1
ATOM 1656 C CA . ARG A 1 197 ? -76.597 -14.886 88.489 1.00 93.44 197 ARG A CA 1
ATOM 1657 C C . ARG A 1 197 ? -76.440 -15.730 89.757 1.00 93.44 197 ARG A C 1
ATOM 1659 O O . ARG A 1 197 ? -77.424 -15.937 90.462 1.00 93.44 197 ARG A O 1
ATOM 1666 N N . LEU A 1 198 ? -75.216 -16.155 90.071 1.00 92.25 198 LEU A N 1
ATOM 1667 C CA . LEU A 1 198 ? -74.895 -16.944 91.265 1.00 92.25 198 LEU A CA 1
ATOM 1668 C C . LEU A 1 198 ? -75.186 -16.179 92.560 1.00 92.25 198 LEU A C 1
ATOM 1670 O O . LEU A 1 198 ? -75.793 -16.725 93.478 1.00 92.25 198 LEU A O 1
ATOM 1674 N N . THR A 1 199 ? -74.801 -14.904 92.635 1.00 92.19 199 THR A N 1
ATOM 1675 C CA . THR A 1 199 ? -75.094 -14.045 93.795 1.00 92.19 199 THR A CA 1
ATOM 1676 C C . THR A 1 199 ? -76.590 -13.812 93.971 1.00 92.19 199 THR A C 1
ATOM 1678 O O . THR A 1 199 ? -77.085 -13.911 95.092 1.00 92.19 199 THR A O 1
ATOM 1681 N N . THR A 1 200 ? -77.332 -13.582 92.883 1.00 92.12 200 THR A N 1
ATOM 1682 C CA . THR A 1 200 ? -78.800 -13.459 92.928 1.00 92.12 200 THR A CA 1
ATOM 1683 C C . THR A 1 200 ? -79.439 -14.744 93.460 1.00 92.12 200 THR A C 1
ATOM 1685 O O . THR A 1 200 ? -80.184 -14.684 94.434 1.00 92.12 200 THR A O 1
ATOM 1688 N N . GLN A 1 201 ? -79.073 -15.912 92.917 1.00 90.19 201 GLN A N 1
ATOM 1689 C CA . GLN A 1 201 ? -79.559 -17.208 93.411 1.00 90.19 201 GLN A CA 1
ATOM 1690 C C . GLN A 1 201 ? -79.202 -17.444 94.885 1.00 90.19 201 GLN A C 1
ATOM 1692 O O . GLN A 1 201 ? -80.029 -17.920 95.661 1.00 90.19 201 GLN A O 1
ATOM 1697 N N . ARG A 1 202 ? -77.987 -17.077 95.307 1.00 89.00 202 ARG A N 1
ATOM 1698 C CA . ARG A 1 202 ? -77.556 -17.191 96.707 1.00 89.00 202 ARG A CA 1
ATOM 1699 C C . ARG A 1 202 ? -78.362 -16.276 97.630 1.00 89.00 202 ARG A C 1
ATOM 1701 O O . ARG A 1 202 ? -78.741 -16.698 98.720 1.00 89.00 202 ARG A O 1
ATOM 1708 N N . ASN A 1 203 ? -78.658 -15.053 97.196 1.00 90.69 203 ASN A N 1
ATOM 1709 C CA . ASN A 1 203 ? -79.499 -14.114 97.936 1.00 90.69 203 ASN A CA 1
ATOM 1710 C C . ASN A 1 203 ? -80.951 -14.600 98.031 1.00 90.69 203 ASN A C 1
ATOM 1712 O O . ASN A 1 203 ? -81.534 -14.519 99.109 1.00 90.69 203 ASN A O 1
ATOM 1716 N N . GLU A 1 204 ? -81.514 -15.150 96.952 1.00 88.62 204 GLU A N 1
ATOM 1717 C CA . GLU A 1 204 ? -82.848 -15.763 96.953 1.00 88.62 204 GLU A CA 1
ATOM 1718 C C . GLU A 1 204 ? -82.930 -16.945 97.926 1.00 88.62 204 GLU A C 1
ATOM 1720 O O . GLU A 1 204 ? -83.864 -17.017 98.725 1.00 88.62 204 GLU A O 1
ATOM 1725 N N . LEU A 1 205 ? -81.939 -17.844 97.916 1.00 88.44 205 LEU A N 1
ATOM 1726 C CA . LEU A 1 205 ? -81.861 -18.968 98.855 1.00 88.44 205 LEU A CA 1
ATOM 1727 C C . LEU A 1 205 ? -81.728 -18.494 100.308 1.00 88.44 205 LEU A C 1
ATOM 1729 O O . LEU A 1 205 ? -82.435 -18.989 101.182 1.00 88.44 205 LEU A O 1
ATOM 1733 N N . ASN A 1 206 ? -80.872 -17.503 100.569 1.00 86.12 206 ASN A N 1
ATOM 1734 C CA . ASN A 1 206 ? -80.719 -16.916 101.901 1.00 86.12 206 ASN A CA 1
ATOM 1735 C C . ASN A 1 206 ? -82.002 -16.226 102.383 1.00 86.12 206 ASN A C 1
ATOM 1737 O O . ASN A 1 206 ? -82.330 -16.306 103.566 1.00 86.12 206 ASN A O 1
ATOM 1741 N N . LEU A 1 207 ? -82.725 -15.543 101.490 1.00 86.94 207 LEU A N 1
ATOM 1742 C CA . LEU A 1 207 ? -84.003 -14.914 101.811 1.00 86.94 207 LEU A CA 1
ATOM 1743 C C . LEU A 1 207 ? -85.062 -15.969 102.134 1.00 86.94 207 LEU A C 1
ATOM 1745 O O . LEU A 1 207 ? -85.735 -15.823 103.150 1.00 86.94 207 LEU A O 1
ATOM 1749 N N . ARG A 1 208 ? -85.163 -17.045 101.336 1.00 84.81 208 ARG A N 1
ATOM 1750 C CA . ARG A 1 208 ? -86.040 -18.191 101.638 1.00 84.81 208 ARG A CA 1
ATOM 1751 C C . ARG A 1 208 ? -85.716 -18.785 103.002 1.00 84.81 208 ARG A C 1
ATOM 1753 O O . ARG A 1 208 ? -86.607 -18.900 103.829 1.00 84.81 208 ARG A O 1
ATOM 1760 N N . HIS A 1 209 ? -84.441 -19.050 103.279 1.00 84.94 209 HIS A N 1
ATOM 1761 C CA . HIS A 1 209 ? -84.017 -19.578 104.574 1.00 84.94 209 HIS A CA 1
ATOM 1762 C C . HIS A 1 209 ? -84.357 -18.629 105.736 1.00 84.94 209 HIS A C 1
ATOM 1764 O O . HIS A 1 209 ? -84.839 -19.060 106.781 1.00 84.94 209 HIS A O 1
ATOM 1770 N N . ARG A 1 210 ? -84.155 -17.316 105.562 1.00 85.62 210 ARG A N 1
ATOM 1771 C CA . ARG A 1 210 ? -84.519 -16.313 106.572 1.00 85.62 210 ARG A CA 1
ATOM 1772 C C . ARG A 1 210 ? -86.031 -16.248 106.789 1.00 85.62 210 ARG A C 1
ATOM 1774 O O . ARG A 1 210 ? -86.448 -16.174 107.938 1.00 85.62 210 ARG A O 1
ATOM 1781 N N . MET A 1 211 ? -86.824 -16.303 105.716 1.00 81.75 211 MET A N 1
ATOM 1782 C CA . MET A 1 211 ? -88.286 -16.374 105.784 1.00 81.75 211 MET A CA 1
ATOM 1783 C C . MET A 1 211 ? -88.745 -17.633 106.527 1.00 81.75 211 MET A C 1
ATOM 1785 O O . MET A 1 211 ? -89.543 -17.527 107.453 1.00 81.75 211 MET A O 1
ATOM 1789 N N . GLU A 1 212 ? -88.188 -18.801 106.199 1.00 81.38 212 GLU A N 1
ATOM 1790 C CA . GLU A 1 212 ? -88.460 -20.066 106.894 1.00 81.38 212 GLU A CA 1
ATOM 1791 C C . GLU A 1 212 ? -88.127 -19.979 108.391 1.00 81.38 212 GLU A C 1
ATOM 1793 O O . GLU A 1 212 ? -88.931 -20.397 109.224 1.00 81.38 212 GLU A O 1
ATOM 1798 N N . LEU A 1 213 ? -86.980 -19.390 108.755 1.00 80.25 213 LEU A N 1
ATOM 1799 C CA . LEU A 1 213 ? -86.605 -19.158 110.154 1.00 80.25 213 LEU A CA 1
ATOM 1800 C C . LEU A 1 213 ? -87.589 -18.224 110.862 1.00 80.25 213 LEU A C 1
ATOM 1802 O O . LEU A 1 213 ? -88.043 -18.563 111.951 1.00 80.25 213 LEU A O 1
ATOM 1806 N N . THR A 1 214 ? -87.966 -17.092 110.256 1.00 77.75 214 THR A N 1
ATOM 1807 C CA . THR A 1 214 ? -88.962 -16.180 110.844 1.00 77.75 214 THR A CA 1
ATOM 1808 C C . THR A 1 214 ? -90.326 -16.843 110.997 1.00 77.75 214 THR A C 1
ATOM 1810 O O . THR A 1 214 ? -90.982 -16.660 112.013 1.00 77.75 214 THR A O 1
ATOM 1813 N N . GLU A 1 215 ? -90.731 -17.682 110.047 1.00 78.31 215 GLU A N 1
ATOM 1814 C CA . GLU A 1 215 ? -91.998 -18.406 110.104 1.00 78.31 215 GLU A CA 1
ATOM 1815 C C . GLU A 1 215 ? -91.980 -19.492 111.202 1.00 78.31 215 GLU A C 1
ATOM 1817 O O . GLU A 1 215 ? -92.979 -19.714 111.894 1.00 78.31 215 GLU A O 1
ATOM 1822 N N . ILE A 1 216 ? -90.826 -20.139 111.426 1.00 76.75 216 ILE A N 1
ATOM 1823 C CA . ILE A 1 216 ? -90.583 -21.031 112.572 1.00 76.75 216 ILE A CA 1
ATOM 1824 C C . ILE A 1 216 ? -90.605 -20.244 113.891 1.00 76.75 216 ILE A C 1
ATOM 1826 O O . ILE A 1 216 ? -91.210 -20.710 114.858 1.00 76.75 216 ILE A O 1
ATOM 1830 N N . GLU A 1 217 ? -89.975 -19.071 113.946 1.00 70.81 217 GLU A N 1
ATOM 1831 C CA . GLU A 1 217 ? -89.944 -18.183 115.116 1.00 70.81 217 GLU A CA 1
ATOM 1832 C C . GLU A 1 217 ? -91.360 -17.698 115.475 1.00 70.81 217 GLU A C 1
ATOM 1834 O O . GLU A 1 217 ? -91.761 -17.746 116.637 1.00 70.81 217 GLU A O 1
ATOM 1839 N N . GLU A 1 218 ? -92.172 -17.321 114.484 1.00 70.81 218 GLU A N 1
ATOM 1840 C CA . GLU A 1 218 ? -93.579 -16.947 114.655 1.00 70.81 218 GLU A CA 1
ATOM 1841 C C . GLU A 1 218 ? -94.448 -18.134 115.088 1.00 70.81 218 GLU A C 1
ATOM 1843 O O . GLU A 1 218 ? -95.303 -17.977 115.966 1.00 70.81 218 GLU A O 1
ATOM 1848 N N . ARG A 1 219 ? -94.209 -19.344 114.554 1.00 69.50 219 ARG A N 1
ATOM 1849 C CA . ARG A 1 219 ? -94.842 -20.585 115.044 1.00 69.50 219 ARG A CA 1
ATOM 1850 C C . ARG A 1 219 ? -94.473 -20.868 116.501 1.00 69.50 219 ARG A C 1
ATOM 1852 O O . ARG A 1 219 ? -95.352 -21.204 117.300 1.00 69.50 219 ARG A O 1
ATOM 1859 N N . LYS A 1 220 ? -93.202 -20.695 116.875 1.00 65.12 220 LYS A N 1
ATOM 1860 C CA . LYS A 1 220 ? -92.730 -20.837 118.261 1.00 65.12 220 LYS A CA 1
ATOM 1861 C C . LYS A 1 220 ? -93.336 -19.772 119.176 1.00 65.12 220 LYS A C 1
ATOM 1863 O O . LYS A 1 220 ? -93.818 -20.119 120.250 1.00 65.12 220 LYS A O 1
ATOM 1868 N N . ASN A 1 221 ? -93.412 -18.511 118.749 1.00 58.56 221 ASN A N 1
ATOM 1869 C CA . ASN A 1 221 ? -94.044 -17.441 119.524 1.00 58.56 221 ASN A CA 1
ATOM 1870 C C . ASN A 1 221 ? -95.554 -17.666 119.684 1.00 58.56 221 ASN A C 1
ATOM 1872 O O . ASN A 1 221 ? -96.051 -17.575 120.801 1.00 58.56 221 ASN A O 1
ATOM 1876 N N . LYS A 1 222 ? -96.288 -18.077 118.642 1.00 58.38 222 LYS A N 1
ATOM 1877 C CA . LYS A 1 222 ? -97.703 -18.488 118.776 1.00 58.38 222 LYS A CA 1
ATOM 1878 C C . LYS A 1 222 ? -97.906 -19.659 119.742 1.00 58.38 222 LYS A C 1
ATOM 1880 O O . LYS A 1 222 ? -98.951 -19.737 120.381 1.00 58.38 222 LYS A O 1
ATOM 1885 N N . SER A 1 223 ? -96.917 -20.542 119.868 1.00 55.84 223 SER A N 1
ATOM 1886 C CA . SER A 1 223 ? -96.930 -21.643 120.840 1.00 55.84 223 SER A CA 1
ATOM 1887 C C . SER A 1 223 ? -96.605 -21.164 122.266 1.00 55.84 223 SER A C 1
ATOM 1889 O O . SER A 1 223 ? -97.122 -21.711 123.232 1.00 55.84 223 SER A O 1
ATOM 1891 N N . ARG A 1 224 ? -95.815 -20.091 122.402 1.00 44.28 224 ARG A N 1
ATOM 1892 C CA . ARG A 1 224 ? -95.405 -19.474 123.675 1.00 44.28 224 ARG A CA 1
ATOM 1893 C C . ARG A 1 224 ? -96.470 -18.565 124.313 1.00 44.28 224 ARG A C 1
ATOM 1895 O O . ARG A 1 224 ? -96.415 -18.362 125.513 1.00 44.28 224 ARG A O 1
ATOM 1902 N N . TRP A 1 225 ? -97.452 -18.067 123.555 1.00 42.81 225 TRP A N 1
ATOM 1903 C CA . TRP A 1 225 ? -98.620 -17.324 124.082 1.00 42.81 225 TRP A CA 1
ATOM 1904 C C . TRP A 1 225 ? -99.823 -18.221 124.450 1.00 42.81 225 TRP A C 1
ATOM 1906 O O . TRP A 1 225 ? -100.881 -17.713 124.813 1.00 42.81 225 TRP A O 1
ATOM 1916 N N . LYS A 1 226 ? -99.690 -19.551 124.329 1.00 45.19 226 LYS A N 1
ATOM 1917 C CA . LYS A 1 226 ? -100.713 -20.545 124.716 1.00 45.19 226 LYS A CA 1
ATOM 1918 C C . LYS A 1 226 ? -100.327 -21.389 125.943 1.00 45.19 226 LYS A C 1
ATOM 1920 O O . LYS A 1 226 ? -100.962 -22.409 126.194 1.00 45.19 226 LYS A O 1
ATOM 1925 N N . THR A 1 227 ? -99.322 -20.955 126.700 1.00 38.03 227 THR A N 1
ATOM 1926 C CA . THR A 1 227 ? -98.938 -21.528 128.003 1.00 38.03 227 THR A CA 1
ATOM 1927 C C . THR A 1 227 ? -98.819 -20.396 129.004 1.00 38.03 227 THR A C 1
ATOM 1929 O O . THR A 1 227 ? -99.215 -20.609 130.166 1.00 38.03 227 THR A O 1
#

Secondary structure (DSSP, 8-state):
---------------------EETTEEGGG--HHHHHHHHHHHHHHHHHHHHHHHHHHHHHHHHHHHHHHHHHHHHHHHHHHHHHHHHHHHHHHHHHHHHHHHHHHHHHHHHHHHHHHHHHHHHHHHHHHHHHHHHHHHHHHHHHHHHHHHHHHHHHHHHHHHHHHHHHHHHHHHHHHHHHHHHHHHHHHHHHHHHHHHHHHHHHHHHHHHHHHHHHHHHHHHHTT-

Foldseek 3Di:
DDDDDDDDDDDDDDDDDPPFPQDPNDGPPPDDPVRVVVVVVVVVVVVVVVVVVVVVVVVVVVVVVVVVVVVVVVVVVVVVVVVVVVVVVVVVVVVVVVVVVVVVVVVVVVVVVVVVVVVVVVVVVVVVVVVVVVVVVVVVVVVVVVVVVVVVVVVVVVVVVVVVVVVVVVVVVVVVVVVVVVVVVVVVVVVVVVVVVVVVVVVVVVVVVVVVVVVVVVVVVVVVVVD

InterPro domains:
  IPR039308 Growth arrest-specific protein 8 [PTHR31543] (1-222)